Protein AF-A0AAD9LI89-F1 (afdb_monomer_lite)

Radius of gyration: 30.93 Å; chains: 1; bounding box: 67×42×91 Å

Structure (mmCIF, N/CA/C/O backbone):
data_AF-A0AAD9LI89-F1
#
_entry.id   AF-A0AAD9LI89-F1
#
loop_
_atom_site.group_PDB
_atom_site.id
_atom_site.type_symbol
_atom_site.label_atom_id
_atom_site.label_alt_id
_atom_site.label_comp_id
_atom_site.label_asym_id
_atom_site.label_entity_id
_atom_site.label_seq_id
_atom_site.pdbx_PDB_ins_code
_atom_site.Cartn_x
_atom_site.Cartn_y
_atom_site.Cartn_z
_atom_site.occupancy
_atom_site.B_iso_or_equiv
_atom_site.auth_seq_id
_atom_site.auth_comp_id
_atom_site.auth_asym_id
_atom_site.auth_atom_id
_atom_site.pdbx_PDB_model_num
ATOM 1 N N . MET A 1 1 ? -3.589 -29.706 -40.763 1.00 29.36 1 MET A N 1
ATOM 2 C CA . MET A 1 1 ? -3.328 -28.542 -39.888 1.00 29.36 1 MET A CA 1
ATOM 3 C C . MET A 1 1 ? -1.818 -28.346 -39.889 1.00 29.36 1 MET A C 1
ATOM 5 O O . MET A 1 1 ? -1.122 -29.253 -39.461 1.00 29.36 1 MET A O 1
ATOM 9 N N . LEU A 1 2 ? -1.304 -27.298 -40.539 1.00 22.66 2 LEU A N 1
ATOM 10 C CA . LEU A 1 2 ? 0.137 -27.162 -40.794 1.00 22.66 2 LEU A CA 1
ATOM 11 C C . LEU A 1 2 ? 0.849 -26.615 -39.553 1.00 22.66 2 LEU A C 1
ATOM 13 O O . LEU A 1 2 ? 0.726 -25.441 -39.213 1.00 22.66 2 LEU A O 1
ATOM 17 N N . THR A 1 3 ? 1.569 -27.502 -38.875 1.00 23.28 3 THR A N 1
ATOM 18 C CA . THR A 1 3 ? 2.473 -27.212 -37.763 1.00 23.28 3 THR A CA 1
ATOM 19 C C . THR A 1 3 ? 3.738 -26.566 -38.327 1.00 23.28 3 THR A C 1
ATOM 21 O O . THR A 1 3 ? 4.514 -27.219 -39.021 1.00 23.28 3 THR A O 1
ATOM 24 N N . TYR A 1 4 ? 3.948 -25.275 -38.074 1.00 28.34 4 TYR A N 1
ATOM 25 C CA . TYR A 1 4 ? 5.170 -24.589 -38.496 1.00 28.34 4 TYR A CA 1
ATOM 26 C C . TYR A 1 4 ? 6.284 -24.861 -37.483 1.00 28.34 4 TYR A C 1
ATOM 28 O O . TYR A 1 4 ? 6.434 -24.140 -36.501 1.00 28.34 4 TYR A O 1
ATOM 36 N N . ILE A 1 5 ? 7.056 -25.919 -37.722 1.00 28.09 5 ILE A N 1
ATOM 37 C CA . ILE A 1 5 ? 8.339 -26.149 -37.054 1.00 28.09 5 ILE A CA 1
ATOM 38 C C . ILE A 1 5 ? 9.382 -25.351 -37.839 1.00 28.09 5 ILE A C 1
ATOM 40 O O . ILE A 1 5 ? 9.681 -25.679 -38.987 1.00 28.09 5 ILE A O 1
ATOM 44 N N . ILE A 1 6 ? 9.908 -24.274 -37.255 1.00 31.39 6 ILE A N 1
ATOM 45 C CA . ILE A 1 6 ? 11.027 -23.539 -37.853 1.00 31.39 6 ILE A CA 1
ATOM 46 C C . ILE A 1 6 ? 12.322 -24.203 -37.381 1.00 31.39 6 ILE A C 1
ATOM 48 O O . ILE A 1 6 ? 12.737 -24.049 -36.234 1.00 31.39 6 ILE A O 1
ATOM 52 N N . PHE A 1 7 ? 12.948 -24.957 -38.283 1.00 27.22 7 PHE A N 1
ATOM 53 C CA . PHE A 1 7 ? 14.326 -25.419 -38.147 1.00 27.22 7 PHE A CA 1
ATOM 54 C C . PHE A 1 7 ? 15.264 -24.232 -38.407 1.00 27.22 7 PHE A C 1
ATOM 56 O O . PHE A 1 7 ? 15.390 -23.786 -39.542 1.00 27.22 7 PHE A O 1
ATOM 63 N N . ASP A 1 8 ? 15.917 -23.715 -37.365 1.00 30.66 8 ASP A N 1
ATOM 64 C CA . ASP A 1 8 ? 16.847 -22.573 -37.469 1.00 30.66 8 ASP A CA 1
ATOM 65 C C . ASP A 1 8 ? 18.300 -22.994 -37.800 1.00 30.66 8 ASP A C 1
ATOM 67 O O . ASP A 1 8 ? 19.217 -22.188 -37.700 1.00 30.66 8 ASP A O 1
ATOM 71 N N . ASN A 1 9 ? 18.513 -24.244 -38.239 1.00 29.89 9 ASN A N 1
ATOM 72 C CA . ASN A 1 9 ? 19.824 -24.777 -38.640 1.00 29.89 9 ASN A CA 1
ATOM 73 C C . ASN A 1 9 ? 19.874 -25.149 -40.133 1.00 29.89 9 ASN A C 1
ATOM 75 O O . ASN A 1 9 ? 20.263 -26.259 -40.487 1.00 29.89 9 ASN A O 1
ATOM 79 N N . LEU A 1 10 ? 19.485 -24.236 -41.023 1.00 29.05 10 LEU A N 1
ATOM 80 C CA . LEU A 1 10 ? 19.856 -24.361 -42.436 1.00 29.05 10 LEU A CA 1
ATOM 81 C C . LEU A 1 10 ? 21.155 -23.580 -42.663 1.00 29.05 10 LEU A C 1
ATOM 83 O O . LEU A 1 10 ? 21.208 -22.374 -42.419 1.00 29.05 10 LEU A O 1
ATOM 87 N N . THR A 1 11 ? 22.196 -24.309 -43.064 1.00 33.59 11 THR A N 1
ATOM 88 C CA . THR A 1 11 ? 23.542 -23.837 -43.416 1.00 33.59 11 THR A CA 1
ATOM 89 C C . THR A 1 11 ? 23.521 -22.803 -44.552 1.00 33.59 11 THR A C 1
ATOM 91 O O . THR A 1 11 ? 22.509 -22.626 -45.234 1.00 33.59 11 THR A O 1
ATOM 94 N N . ASP A 1 12 ? 24.646 -22.106 -44.748 1.00 33.12 12 ASP A N 1
ATOM 95 C CA . ASP A 1 12 ? 24.836 -20.893 -45.572 1.00 33.12 12 ASP A CA 1
ATOM 96 C C . ASP A 1 12 ? 24.457 -20.974 -47.072 1.00 33.12 12 ASP A C 1
ATOM 98 O O . ASP A 1 12 ? 24.566 -19.985 -47.796 1.00 33.12 12 ASP A O 1
ATOM 102 N N . GLU A 1 13 ? 23.941 -22.098 -47.564 1.00 33.56 13 GLU A N 1
ATOM 103 C CA . GLU A 1 13 ? 23.648 -22.328 -48.986 1.00 33.56 13 GLU A CA 1
ATOM 104 C C . GLU A 1 13 ? 22.302 -21.751 -49.479 1.00 33.56 13 GLU A C 1
ATOM 106 O O . GLU A 1 13 ? 22.025 -21.774 -50.675 1.00 33.56 13 GLU A O 1
ATOM 111 N N . PHE A 1 14 ? 21.456 -21.172 -48.613 1.00 35.53 14 PHE A N 1
ATOM 112 C CA . PHE A 1 14 ? 20.081 -20.766 -48.982 1.00 35.53 14 PHE A CA 1
ATOM 113 C C . PHE A 1 14 ? 19.716 -19.298 -48.667 1.00 35.53 14 PHE A C 1
ATOM 115 O O . PHE A 1 14 ? 18.607 -18.977 -48.227 1.00 35.53 14 PHE A O 1
ATOM 122 N N . ILE A 1 15 ? 20.629 -18.360 -48.943 1.00 40.00 15 ILE A N 1
ATOM 123 C CA . ILE A 1 15 ? 20.442 -16.908 -48.715 1.00 40.00 15 ILE A CA 1
ATOM 124 C C . ILE A 1 15 ? 19.215 -16.338 -49.463 1.00 40.00 15 ILE A C 1
ATOM 126 O O . ILE A 1 15 ? 18.487 -15.504 -48.917 1.00 40.00 15 ILE A O 1
ATOM 130 N N . SER A 1 16 ? 18.921 -16.820 -50.676 1.00 40.72 16 SER A N 1
ATOM 131 C CA . SER A 1 16 ? 17.815 -16.324 -51.518 1.00 40.72 16 SER A CA 1
ATOM 132 C C . SER A 1 16 ? 16.419 -16.649 -50.962 1.00 40.72 16 SER A C 1
ATOM 134 O O . SER A 1 16 ? 15.474 -15.878 -51.150 1.00 40.72 16 SER A O 1
ATOM 136 N N . PHE A 1 17 ? 16.277 -17.728 -50.186 1.00 39.59 17 PHE A N 1
ATOM 137 C CA . PHE A 1 17 ? 14.999 -18.117 -49.580 1.00 39.59 17 PHE A CA 1
ATOM 138 C C . PHE A 1 17 ? 14.655 -17.309 -48.318 1.00 39.59 17 PHE A C 1
ATOM 140 O O . PHE A 1 17 ? 13.473 -17.154 -47.994 1.00 39.59 17 PHE A O 1
ATOM 147 N N . ARG A 1 18 ? 15.648 -16.705 -47.647 1.00 42.50 18 ARG A N 1
ATOM 148 C CA . ARG A 1 18 ? 15.465 -15.905 -46.417 1.00 42.50 18 ARG A CA 1
ATOM 149 C C . ARG A 1 18 ? 14.619 -14.647 -46.640 1.00 42.50 18 ARG A C 1
ATOM 151 O O . ARG A 1 18 ? 13.803 -14.307 -45.785 1.00 42.50 18 ARG A O 1
ATOM 158 N N . ALA A 1 19 ? 14.780 -13.964 -47.774 1.00 44.28 19 ALA A N 1
ATOM 159 C CA . ALA A 1 19 ? 14.021 -12.749 -48.088 1.00 44.28 19 ALA A CA 1
ATOM 160 C C . ALA A 1 19 ? 12.539 -13.052 -48.378 1.00 44.28 19 ALA A C 1
ATOM 162 O O . ALA A 1 19 ? 11.652 -12.386 -47.842 1.00 44.28 19 ALA A O 1
ATOM 163 N N . SER A 1 20 ? 12.266 -14.117 -49.142 1.00 42.47 20 SER A N 1
ATOM 164 C CA . SER A 1 20 ? 10.898 -14.541 -49.475 1.00 42.47 20 SER A CA 1
ATOM 165 C C . SER A 1 20 ? 10.114 -15.034 -48.248 1.00 42.47 20 SER A C 1
ATOM 167 O O . SER A 1 20 ? 8.933 -14.725 -48.095 1.00 42.47 20 SER A O 1
ATOM 169 N N . GLN A 1 21 ? 10.785 -15.728 -47.321 1.00 44.69 21 GLN A N 1
ATOM 170 C CA . GLN A 1 21 ? 10.189 -16.203 -46.069 1.00 44.69 21 GLN A CA 1
ATOM 171 C C . GLN A 1 21 ? 10.006 -15.076 -45.044 1.00 44.69 21 GLN A C 1
ATOM 173 O O . GLN A 1 21 ? 9.005 -15.062 -44.326 1.00 44.69 21 GLN A O 1
ATOM 178 N N . ARG A 1 22 ? 10.901 -14.075 -45.003 1.00 45.94 22 ARG A N 1
ATOM 179 C CA . ARG A 1 22 ? 10.702 -12.851 -44.202 1.00 45.94 22 ARG A CA 1
ATOM 180 C C . ARG A 1 22 ? 9.478 -12.055 -44.659 1.00 45.94 22 ARG A C 1
ATOM 182 O O . ARG A 1 22 ? 8.770 -11.546 -43.799 1.00 45.94 22 ARG A O 1
ATOM 189 N N . ALA A 1 23 ? 9.201 -11.998 -45.964 1.00 47.09 23 ALA A N 1
ATOM 190 C CA . ALA A 1 23 ? 8.022 -11.318 -46.513 1.00 47.09 23 ALA A CA 1
ATOM 191 C C . ALA A 1 23 ? 6.693 -12.036 -46.197 1.00 47.09 23 ALA A C 1
ATOM 193 O O . ALA A 1 23 ? 5.646 -11.398 -46.145 1.00 47.09 23 ALA A O 1
ATOM 194 N N . ARG A 1 24 ? 6.731 -13.356 -45.967 1.00 46.84 24 ARG A N 1
ATOM 195 C CA . ARG A 1 24 ? 5.560 -14.185 -45.617 1.00 46.84 24 ARG A CA 1
ATOM 196 C C . ARG A 1 24 ? 5.378 -14.391 -44.111 1.00 46.84 24 ARG A C 1
ATOM 198 O O . ARG A 1 24 ? 4.324 -14.841 -43.672 1.00 46.84 24 ARG A O 1
ATOM 205 N N . SER A 1 25 ? 6.401 -14.077 -43.322 1.00 48.47 25 SER A N 1
ATOM 206 C CA . SER A 1 25 ? 6.371 -14.199 -41.868 1.00 48.47 25 SER A CA 1
ATOM 207 C C . SER A 1 25 ? 5.686 -12.984 -41.239 1.00 48.47 25 SER A C 1
ATOM 209 O O . SER A 1 25 ? 5.985 -11.854 -41.629 1.00 48.47 25 SER A O 1
ATOM 211 N N . PRO A 1 26 ? 4.845 -13.162 -40.205 1.00 58.50 26 PRO A N 1
ATOM 212 C CA . PRO A 1 26 ? 4.289 -12.036 -39.465 1.00 58.50 26 PRO A CA 1
ATOM 213 C C . PRO A 1 26 ? 5.400 -11.110 -38.928 1.00 58.50 26 PRO A C 1
ATOM 215 O O . PRO A 1 26 ? 6.482 -11.596 -38.555 1.00 58.50 26 PRO A O 1
ATOM 218 N N . PRO A 1 27 ? 5.159 -9.786 -38.826 1.00 62.88 27 PRO A N 1
ATOM 219 C CA . PRO A 1 27 ? 6.103 -8.842 -38.235 1.00 62.88 27 PRO A CA 1
ATOM 220 C C . PRO A 1 27 ? 6.684 -9.361 -36.912 1.00 62.88 27 PRO A C 1
ATOM 222 O O . PRO A 1 27 ? 5.969 -9.965 -36.110 1.00 62.88 27 PRO A O 1
ATOM 225 N N . ARG A 1 28 ? 7.976 -9.112 -36.644 1.00 61.19 28 ARG A N 1
ATOM 226 C CA . ARG A 1 28 ? 8.684 -9.607 -35.437 1.00 61.19 28 ARG A CA 1
ATOM 227 C C . ARG A 1 28 ? 7.905 -9.323 -34.145 1.00 61.19 28 ARG A C 1
ATOM 229 O O . ARG A 1 28 ? 7.791 -10.197 -33.295 1.00 61.19 28 ARG A O 1
ATOM 236 N N . LYS A 1 29 ? 7.269 -8.149 -34.056 1.00 57.31 29 LYS A N 1
ATOM 237 C CA . LYS A 1 29 ? 6.381 -7.745 -32.953 1.00 57.31 29 LYS A CA 1
ATOM 238 C C . LYS A 1 29 ? 5.190 -8.695 -32.744 1.00 57.31 29 LYS A C 1
ATOM 240 O O . LYS A 1 29 ? 4.842 -8.992 -31.606 1.00 57.31 29 LYS A O 1
ATOM 245 N N . GLN A 1 30 ? 4.577 -9.193 -33.820 1.00 63.97 30 GLN A N 1
ATOM 246 C CA . GLN A 1 30 ? 3.475 -10.158 -33.746 1.00 63.97 30 GLN A CA 1
ATOM 247 C C . GLN A 1 30 ? 3.967 -11.549 -33.334 1.00 63.97 30 GLN A C 1
ATOM 249 O O . GLN A 1 30 ? 3.311 -12.208 -32.531 1.00 63.97 30 GLN A O 1
ATOM 254 N N . ARG A 1 31 ? 5.147 -11.961 -33.813 1.00 62.28 31 ARG A N 1
ATOM 255 C CA . ARG A 1 31 ? 5.772 -13.237 -33.429 1.00 62.28 31 ARG A CA 1
ATOM 256 C C . ARG A 1 31 ? 6.162 -13.267 -31.951 1.00 62.28 31 ARG A C 1
ATOM 258 O O . ARG A 1 31 ? 5.814 -14.215 -31.262 1.00 62.28 31 ARG A O 1
ATOM 265 N N . ILE A 1 32 ? 6.761 -12.187 -31.442 1.00 58.81 32 ILE A N 1
ATOM 266 C CA . ILE A 1 32 ? 7.065 -12.029 -30.010 1.00 58.81 32 ILE A CA 1
ATOM 267 C C . ILE A 1 32 ? 5.775 -12.035 -29.178 1.00 58.81 32 ILE A C 1
ATOM 269 O O . ILE A 1 32 ? 5.687 -12.767 -28.197 1.00 58.81 32 ILE A O 1
ATOM 273 N N . LYS A 1 33 ? 4.740 -11.284 -29.589 1.00 62.06 33 LYS A N 1
ATOM 274 C CA . LYS A 1 33 ? 3.433 -11.278 -28.906 1.00 62.06 33 LYS A CA 1
ATOM 275 C C . LYS A 1 33 ? 2.822 -12.682 -28.823 1.00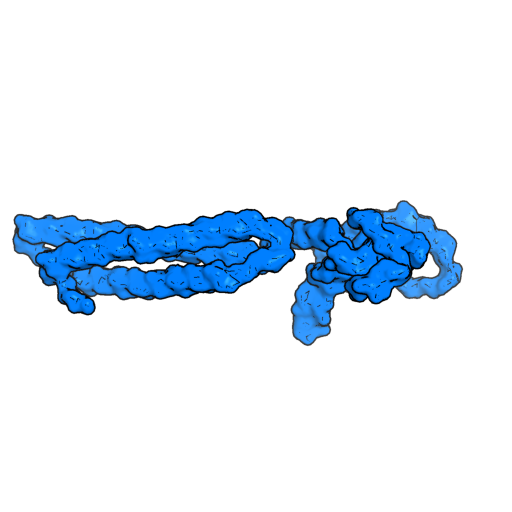 62.06 33 LYS A C 1
ATOM 277 O O . LYS A 1 33 ? 2.259 -13.040 -27.793 1.00 62.06 33 LYS A O 1
ATOM 282 N N . HIS A 1 34 ? 2.920 -13.465 -29.896 1.00 64.62 34 HIS A N 1
ATOM 283 C CA . HIS A 1 34 ? 2.409 -14.833 -29.931 1.00 64.62 34 HIS A CA 1
ATOM 284 C C . HIS A 1 34 ? 3.229 -15.781 -29.044 1.00 64.62 34 HIS A C 1
ATOM 286 O O . HIS A 1 34 ? 2.640 -16.505 -28.249 1.00 64.62 34 HIS A O 1
ATOM 292 N N . ALA A 1 35 ? 4.562 -15.720 -29.112 1.00 66.81 35 ALA A N 1
ATOM 293 C CA . ALA A 1 35 ? 5.453 -16.542 -28.291 1.00 66.81 35 ALA A CA 1
ATOM 294 C C . ALA A 1 35 ? 5.280 -16.271 -26.786 1.00 66.81 35 ALA A C 1
ATOM 296 O O . ALA A 1 35 ? 5.214 -17.212 -26.001 1.00 66.81 35 ALA A O 1
ATOM 297 N N . ILE A 1 36 ? 5.098 -15.003 -26.390 1.00 59.81 36 ILE A N 1
ATOM 298 C CA . ILE A 1 36 ? 4.765 -14.628 -25.005 1.00 59.81 36 ILE A CA 1
ATOM 299 C C . ILE A 1 36 ? 3.409 -15.219 -24.593 1.00 59.81 36 ILE A C 1
ATOM 301 O O . ILE A 1 36 ? 3.306 -15.820 -23.529 1.00 59.81 36 ILE A O 1
ATOM 305 N N . LYS A 1 37 ? 2.376 -15.104 -25.444 1.00 66.88 37 LYS A N 1
ATOM 306 C CA . LYS A 1 37 ? 1.036 -15.653 -25.157 1.00 66.88 37 LYS A CA 1
ATOM 307 C C . LYS A 1 37 ? 1.053 -17.176 -24.963 1.00 66.88 37 LYS A C 1
ATOM 309 O O . LYS A 1 37 ? 0.245 -17.690 -24.201 1.00 66.88 37 LYS A O 1
ATOM 314 N N . GLN A 1 38 ? 1.947 -17.877 -25.657 1.00 72.38 38 GLN A N 1
ATOM 315 C CA . GLN A 1 38 ? 2.088 -19.336 -25.610 1.00 72.38 38 GLN A CA 1
ATOM 316 C C . GLN A 1 38 ? 3.173 -19.822 -24.631 1.00 72.38 38 GLN A C 1
ATOM 318 O O . GLN A 1 38 ? 3.440 -21.015 -24.575 1.00 72.38 38 GLN A O 1
ATOM 323 N N . GLN A 1 39 ? 3.803 -18.921 -23.865 1.00 68.38 39 GLN A N 1
ATOM 324 C CA . GLN A 1 39 ? 4.876 -19.237 -22.907 1.00 68.38 39 GLN A CA 1
ATOM 325 C C . GLN A 1 39 ? 6.116 -19.922 -23.528 1.00 68.38 39 GLN A C 1
ATOM 327 O O . GLN A 1 39 ? 6.878 -20.604 -22.843 1.00 68.38 39 GLN A O 1
ATOM 332 N N . TYR A 1 40 ? 6.378 -19.699 -24.819 1.00 72.94 40 TYR A N 1
ATOM 333 C CA . TYR A 1 40 ? 7.557 -20.224 -25.517 1.00 72.94 40 TYR A CA 1
ATOM 334 C C . TYR A 1 40 ? 8.754 -19.276 -25.369 1.00 72.94 40 TYR A C 1
ATOM 336 O O . TYR A 1 40 ? 9.124 -18.530 -26.276 1.00 72.94 40 TYR A O 1
ATOM 344 N N . TYR A 1 41 ? 9.365 -19.281 -24.183 1.00 61.84 41 TYR A N 1
ATOM 345 C CA . TYR A 1 41 ? 10.421 -18.330 -23.816 1.00 61.84 41 TYR A CA 1
ATOM 346 C C . TYR A 1 41 ? 11.746 -18.516 -24.577 1.00 61.84 41 TYR A C 1
ATOM 348 O O . TYR A 1 41 ? 12.471 -17.539 -24.770 1.00 61.84 41 TYR A O 1
ATOM 356 N N . GLU A 1 42 ? 12.045 -19.719 -25.074 1.00 56.84 42 GLU A N 1
ATOM 357 C CA . GLU A 1 42 ? 13.203 -19.952 -25.954 1.00 56.84 42 GLU A CA 1
ATOM 358 C C . GLU A 1 42 ? 13.042 -19.274 -27.321 1.00 56.84 42 GLU A C 1
ATOM 360 O O . GLU A 1 42 ? 13.992 -18.697 -27.852 1.00 56.84 42 GLU A O 1
ATOM 365 N N . ASP A 1 43 ? 11.820 -19.227 -27.853 1.00 58.91 43 ASP A N 1
ATOM 366 C CA . ASP A 1 43 ? 11.538 -18.512 -29.099 1.00 58.91 43 ASP A CA 1
ATOM 367 C C . ASP A 1 43 ? 11.653 -17.003 -28.898 1.00 58.91 43 ASP A C 1
ATOM 369 O O . ASP A 1 43 ? 12.182 -16.299 -29.756 1.00 58.91 43 ASP A O 1
ATOM 373 N N . VAL A 1 44 ? 11.230 -16.492 -27.737 1.00 58.53 44 VAL A N 1
ATOM 374 C CA . VAL A 1 44 ? 11.459 -15.092 -27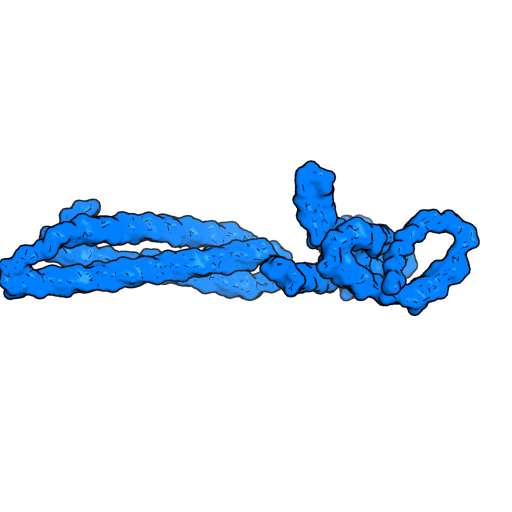.353 1.00 58.53 44 VAL A CA 1
ATOM 375 C C . VAL A 1 44 ? 12.963 -14.800 -27.266 1.00 58.53 44 VAL A C 1
ATOM 377 O O . VAL A 1 44 ? 13.414 -13.787 -27.797 1.00 58.53 44 VAL A O 1
ATOM 380 N N . ARG A 1 45 ? 13.756 -15.699 -26.668 1.00 56.50 45 ARG A N 1
ATOM 381 C CA . ARG A 1 45 ? 15.220 -15.580 -26.557 1.00 56.50 45 ARG A CA 1
ATOM 382 C C . ARG A 1 45 ? 15.894 -15.543 -27.936 1.00 56.50 45 ARG A C 1
ATOM 384 O O . ARG A 1 45 ? 16.666 -14.620 -28.207 1.00 56.50 45 ARG A O 1
ATOM 391 N N . ARG A 1 46 ? 15.546 -16.462 -28.843 1.00 61.44 46 ARG A N 1
ATOM 392 C CA . ARG A 1 46 ? 16.049 -16.488 -30.233 1.00 61.44 46 ARG A CA 1
ATOM 393 C C . ARG A 1 46 ? 15.614 -15.260 -31.027 1.00 61.44 46 ARG A C 1
ATOM 395 O O . ARG A 1 46 ? 16.426 -14.605 -31.676 1.00 61.44 46 ARG A O 1
ATOM 402 N N . LEU A 1 47 ? 14.347 -14.866 -30.908 1.00 61.47 47 LEU A N 1
ATOM 403 C CA . LEU A 1 47 ? 13.813 -13.687 -31.587 1.00 61.47 47 LEU A CA 1
ATOM 404 C C . LEU A 1 47 ? 14.401 -12.376 -31.074 1.00 61.47 47 LEU A C 1
ATOM 406 O O . LEU A 1 47 ? 14.268 -11.387 -31.786 1.00 61.47 47 LEU A O 1
ATOM 410 N N . LEU A 1 48 ? 15.025 -12.334 -29.896 1.00 56.66 48 LEU A N 1
ATOM 411 C CA . LEU A 1 48 ? 15.683 -11.155 -29.318 1.00 56.66 48 LEU A CA 1
ATOM 412 C C . LEU A 1 48 ? 17.216 -11.188 -29.436 1.00 56.66 48 LEU A C 1
ATOM 414 O O . LEU A 1 48 ? 17.882 -10.287 -28.921 1.00 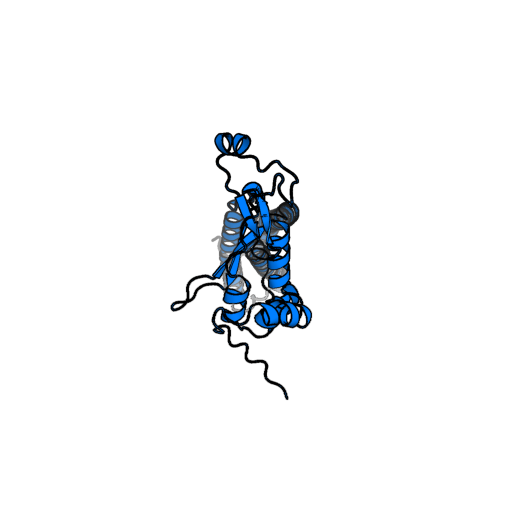56.66 48 LEU A O 1
ATOM 418 N N . THR A 1 49 ? 17.788 -12.185 -30.119 1.00 53.69 49 THR A N 1
ATOM 419 C CA . THR A 1 49 ? 19.247 -12.311 -30.246 1.00 53.69 49 THR A CA 1
ATOM 420 C C . THR A 1 49 ? 19.832 -11.138 -31.055 1.00 53.69 49 THR A C 1
ATOM 422 O O . THR A 1 49 ? 19.294 -10.763 -32.095 1.00 53.69 49 THR A O 1
ATOM 425 N N . ILE A 1 50 ? 20.880 -10.537 -30.472 1.00 54.16 50 ILE A N 1
ATOM 426 C CA . ILE A 1 50 ? 21.733 -9.392 -30.861 1.00 54.16 50 ILE A CA 1
ATOM 427 C C . ILE A 1 50 ? 21.229 -8.552 -32.049 1.00 54.16 50 ILE A C 1
ATOM 429 O O . ILE A 1 50 ? 21.437 -8.885 -33.213 1.00 54.16 50 ILE A O 1
ATOM 433 N N . ALA A 1 51 ? 20.639 -7.395 -31.736 1.00 57.00 51 ALA A N 1
ATOM 434 C CA . ALA A 1 51 ? 20.497 -6.316 -32.707 1.00 57.00 51 ALA A CA 1
ATOM 435 C C . ALA A 1 51 ? 21.884 -5.674 -32.928 1.00 57.00 51 ALA A C 1
ATOM 437 O O . ALA A 1 51 ? 22.511 -5.281 -31.938 1.00 57.00 51 ALA A O 1
ATOM 438 N N . PRO A 1 52 ? 22.397 -5.597 -34.169 1.00 61.22 52 PRO A N 1
ATOM 439 C CA . PRO A 1 52 ? 23.651 -4.908 -34.439 1.00 61.22 52 PRO A CA 1
ATOM 440 C C . PRO A 1 52 ? 23.470 -3.402 -34.234 1.00 61.22 52 PRO A C 1
ATOM 442 O O . PRO A 1 52 ? 22.422 -2.846 -34.564 1.00 61.22 52 PRO A O 1
ATOM 445 N N . VAL A 1 53 ? 24.489 -2.751 -33.676 1.00 65.94 53 VAL A N 1
ATOM 446 C CA . VAL A 1 53 ? 24.560 -1.287 -33.637 1.00 65.94 53 VAL A CA 1
ATOM 447 C C . VAL A 1 53 ? 24.799 -0.800 -35.059 1.00 65.94 53 VAL A C 1
ATOM 449 O O . VAL A 1 53 ? 25.727 -1.261 -35.715 1.00 65.94 53 VAL A O 1
ATOM 452 N N . ASP A 1 54 ? 23.964 0.119 -35.534 1.00 72.94 54 ASP A N 1
ATOM 453 C CA . ASP A 1 54 ? 24.233 0.829 -36.781 1.00 72.94 54 ASP A CA 1
ATOM 454 C C . ASP A 1 54 ? 25.386 1.819 -36.563 1.00 72.94 54 ASP A C 1
ATOM 456 O O . ASP A 1 54 ? 25.222 2.838 -35.888 1.00 72.94 54 ASP A O 1
ATOM 460 N N . GLU A 1 55 ? 26.554 1.492 -37.114 1.00 68.44 55 GLU A N 1
ATOM 461 C CA . GLU A 1 55 ? 27.779 2.294 -37.028 1.00 68.44 55 GLU A CA 1
ATOM 462 C C . GLU A 1 55 ? 27.698 3.598 -37.837 1.00 68.44 55 GLU A C 1
ATOM 464 O O . GLU A 1 55 ? 28.482 4.517 -37.602 1.00 68.44 55 GLU A O 1
ATOM 469 N N . GLN A 1 56 ? 26.739 3.711 -38.762 1.00 72.19 56 GLN A N 1
ATOM 470 C CA . GLN A 1 56 ? 26.511 4.923 -39.552 1.00 72.19 56 GLN A CA 1
ATOM 471 C C . GLN A 1 56 ? 25.592 5.924 -38.838 1.00 72.19 56 GLN A C 1
ATOM 473 O O . GLN A 1 56 ? 25.457 7.070 -39.276 1.00 72.19 56 GLN A O 1
ATOM 478 N N . ALA A 1 57 ? 24.967 5.526 -37.725 1.00 72.88 57 ALA A N 1
ATOM 479 C CA . ALA A 1 57 ? 24.054 6.379 -36.982 1.00 72.88 57 ALA A CA 1
ATOM 480 C C . ALA A 1 57 ? 24.797 7.550 -36.315 1.00 72.88 57 ALA A C 1
ATOM 482 O O . ALA A 1 57 ? 25.588 7.380 -35.387 1.00 72.88 57 ALA A O 1
ATOM 483 N N . THR A 1 58 ? 24.492 8.772 -36.751 1.00 77.88 58 THR A N 1
ATOM 484 C CA . THR A 1 58 ? 25.081 10.007 -36.202 1.00 77.88 58 THR A CA 1
ATOM 485 C C . THR A 1 58 ? 24.275 10.599 -35.046 1.00 77.88 58 THR A C 1
ATOM 487 O O . THR A 1 58 ? 24.807 11.398 -34.271 1.00 77.88 58 THR A O 1
ATOM 490 N N . THR A 1 59 ? 23.007 10.201 -34.895 1.00 83.50 59 THR A N 1
ATOM 491 C CA . THR A 1 59 ? 22.071 10.704 -33.879 1.00 83.50 59 THR A CA 1
ATOM 492 C C . THR A 1 59 ? 21.264 9.575 -33.239 1.00 83.50 59 THR A C 1
ATOM 494 O O . THR A 1 59 ? 21.000 8.538 -33.844 1.00 83.50 59 THR A O 1
ATOM 497 N N . CYS A 1 60 ? 20.895 9.758 -31.971 1.00 83.69 60 CYS A N 1
ATOM 498 C CA . CYS A 1 60 ? 20.075 8.816 -31.224 1.00 83.69 60 CYS A CA 1
ATOM 499 C C . CYS A 1 60 ? 18.667 8.800 -31.809 1.00 83.69 60 CYS A C 1
ATOM 501 O O . CYS A 1 60 ? 17.987 9.825 -31.786 1.00 83.69 60 CYS A O 1
ATOM 503 N N . ALA A 1 61 ? 18.170 7.628 -32.195 1.00 80.31 61 ALA A N 1
ATOM 504 C CA . ALA A 1 61 ? 16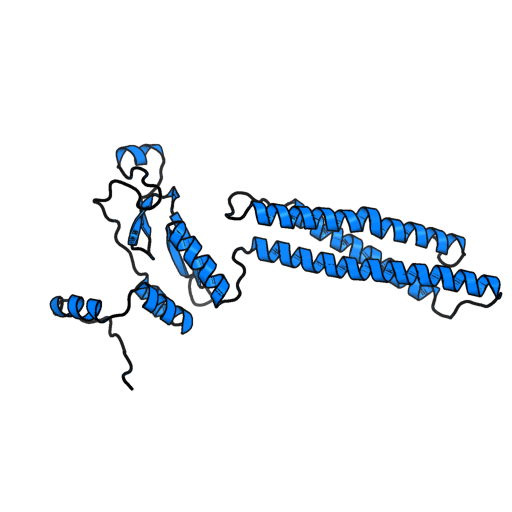.835 7.498 -32.774 1.00 80.31 61 ALA A CA 1
ATOM 505 C C . ALA A 1 61 ? 15.689 7.975 -31.857 1.00 80.31 61 ALA A C 1
ATOM 507 O O . ALA A 1 61 ? 14.575 8.185 -32.331 1.00 80.31 61 ALA A O 1
ATOM 508 N N . LYS A 1 62 ? 15.934 8.127 -30.544 1.00 84.62 62 LYS A N 1
ATOM 509 C CA . LYS A 1 62 ? 14.918 8.544 -29.560 1.00 84.62 62 LYS A CA 1
ATOM 510 C C . LYS A 1 62 ? 15.034 9.988 -29.109 1.00 84.62 62 LYS A C 1
ATOM 512 O O . LYS A 1 62 ? 14.047 10.709 -29.140 1.00 84.62 62 LYS A O 1
ATOM 517 N N . CYS A 1 63 ? 16.215 10.423 -28.681 1.00 82.62 63 CYS A N 1
ATOM 518 C CA . CYS A 1 63 ? 16.390 11.794 -28.196 1.00 82.62 63 CYS A CA 1
ATOM 519 C C . CYS A 1 63 ? 16.969 12.751 -29.241 1.00 82.62 63 CYS A C 1
ATOM 521 O O . CYS A 1 63 ? 17.158 13.919 -28.922 1.00 82.62 63 CYS A O 1
ATOM 523 N N . GLN A 1 64 ? 17.302 12.263 -30.444 1.00 85.75 64 GLN A N 1
ATOM 524 C CA . GLN A 1 64 ? 17.974 13.017 -31.513 1.00 85.75 64 GLN A CA 1
ATOM 525 C C . GLN A 1 64 ? 19.326 13.631 -31.103 1.00 85.75 64 GLN A C 1
ATOM 527 O O . GLN A 1 64 ? 19.923 14.403 -31.847 1.00 85.75 64 GLN A O 1
ATOM 532 N N . GLY A 1 65 ? 19.844 13.271 -29.923 1.00 81.06 65 GLY A N 1
ATOM 533 C CA . GLY A 1 65 ? 21.153 13.705 -29.451 1.00 81.06 65 GLY A CA 1
ATOM 534 C C . GLY A 1 65 ? 22.286 13.089 -30.280 1.00 81.06 65 GLY A C 1
ATOM 535 O O . GLY A 1 65 ? 22.118 11.990 -30.815 1.00 81.06 65 GLY A O 1
ATOM 536 N N . PRO A 1 66 ? 23.444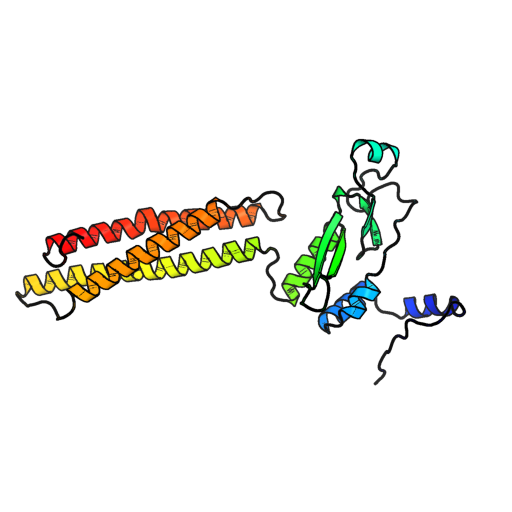 13.757 -30.380 1.00 79.56 66 PRO A N 1
ATOM 537 C CA . PRO A 1 66 ? 24.566 13.281 -31.183 1.00 79.56 66 PRO A CA 1
ATOM 538 C C . PRO A 1 66 ? 25.150 11.969 -30.635 1.00 79.56 66 PRO A C 1
ATOM 540 O O . PRO A 1 66 ? 25.298 11.800 -29.424 1.00 79.56 66 PRO A O 1
ATOM 543 N N . LEU A 1 67 ? 25.523 11.057 -31.538 1.00 73.12 67 LEU A N 1
ATOM 544 C CA . LEU A 1 67 ? 26.213 9.791 -31.249 1.00 73.12 67 LEU A CA 1
ATOM 545 C C . LEU A 1 67 ? 27.698 9.822 -31.664 1.00 73.12 67 LEU A C 1
ATOM 547 O O . LEU A 1 67 ? 28.322 8.771 -31.782 1.00 73.12 67 LEU A O 1
ATOM 551 N N . SER A 1 68 ? 28.294 10.996 -31.894 1.00 65.31 68 SER A N 1
ATOM 552 C CA . SER A 1 68 ? 29.669 11.102 -32.403 1.00 65.31 68 SER A CA 1
ATOM 553 C C . SER A 1 68 ? 30.742 10.798 -31.346 1.00 65.31 68 SER A C 1
ATOM 555 O O . SER A 1 68 ? 30.649 11.239 -30.198 1.00 65.31 68 SER A O 1
ATOM 557 N N . LEU A 1 69 ? 31.809 10.088 -31.751 1.00 57.12 69 LEU A N 1
ATOM 558 C CA . LEU A 1 69 ? 32.943 9.651 -30.908 1.00 57.12 69 LEU A CA 1
ATOM 559 C C . LEU A 1 69 ? 33.538 10.768 -30.022 1.00 57.12 69 LEU A C 1
ATOM 561 O O . LEU A 1 69 ? 33.910 10.524 -28.875 1.00 57.12 69 LEU A O 1
ATOM 565 N N . ALA A 1 70 ? 33.585 12.003 -30.535 1.00 54.22 70 ALA A N 1
ATOM 566 C CA . ALA A 1 70 ? 34.136 13.166 -29.835 1.00 54.22 70 ALA A CA 1
ATOM 567 C C . ALA A 1 70 ? 33.297 13.616 -28.622 1.00 54.22 70 ALA A C 1
ATOM 569 O O . ALA A 1 70 ? 33.836 14.194 -27.678 1.00 54.22 70 ALA A O 1
ATOM 570 N N . PHE A 1 71 ? 31.989 13.340 -28.619 1.00 51.69 71 PHE A N 1
ATOM 571 C CA . PHE A 1 71 ? 31.096 13.645 -27.498 1.00 51.69 71 PHE A CA 1
ATOM 572 C C . PHE A 1 71 ? 31.157 12.557 -26.407 1.00 51.69 71 PHE A C 1
ATOM 574 O O . PHE A 1 71 ? 31.067 12.861 -25.217 1.00 51.69 71 PHE A O 1
ATOM 58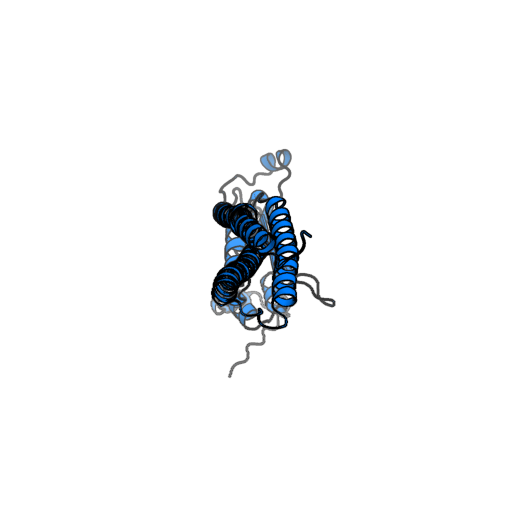1 N N . TRP A 1 72 ? 31.396 11.295 -26.788 1.00 52.22 72 TRP A N 1
ATOM 582 C CA . TRP A 1 72 ? 31.434 10.144 -25.869 1.00 52.22 72 TRP A CA 1
ATOM 583 C C . TRP A 1 72 ? 32.634 10.131 -24.919 1.00 52.22 72 TRP A C 1
ATOM 585 O O . TRP A 1 72 ? 32.467 9.787 -23.747 1.00 52.22 72 TRP A O 1
ATOM 595 N N . LEU A 1 73 ? 33.809 10.582 -25.375 1.00 49.66 73 LEU A N 1
ATOM 596 C CA . LEU A 1 73 ? 35.019 10.698 -24.543 1.00 49.66 73 LEU A CA 1
ATOM 597 C C . LEU A 1 73 ? 34.843 11.637 -23.334 1.00 49.66 73 LEU A C 1
ATOM 599 O O . LEU A 1 73 ? 35.611 11.550 -22.383 1.00 49.66 73 LEU A O 1
ATOM 603 N N . ARG A 1 74 ? 33.830 12.517 -23.343 1.00 48.91 74 ARG A N 1
ATOM 604 C CA . ARG A 1 74 ? 33.553 13.457 -22.245 1.00 48.91 74 ARG A CA 1
ATOM 605 C C . ARG A 1 74 ? 32.505 12.978 -21.236 1.00 48.91 74 ARG A C 1
ATOM 607 O O . ARG A 1 74 ? 32.451 13.546 -20.152 1.00 48.91 74 ARG A O 1
ATOM 614 N N . ILE A 1 75 ? 31.656 12.000 -21.575 1.00 46.47 75 ILE A N 1
ATOM 615 C CA . ILE A 1 75 ? 30.456 11.667 -20.768 1.00 46.47 75 ILE A CA 1
ATOM 616 C C . ILE A 1 75 ? 30.342 10.163 -20.440 1.00 46.47 75 ILE A C 1
ATOM 618 O O . ILE A 1 75 ? 29.499 9.769 -19.641 1.00 46.47 75 ILE A O 1
ATOM 622 N N . GLY A 1 76 ? 31.204 9.296 -20.985 1.00 47.47 76 GLY A N 1
ATOM 623 C CA . GLY A 1 76 ? 31.286 7.889 -20.556 1.00 47.47 76 GLY A CA 1
ATOM 624 C C . GLY A 1 76 ? 30.043 7.041 -20.856 1.00 47.47 76 GLY A C 1
ATOM 625 O O . GLY A 1 76 ? 29.872 5.961 -20.293 1.00 47.47 76 GLY A O 1
ATOM 626 N N . ALA A 1 77 ? 29.154 7.510 -21.728 1.00 54.12 77 ALA A N 1
ATOM 627 C CA . ALA A 1 77 ? 28.004 6.727 -22.145 1.00 54.12 77 ALA A CA 1
ATOM 628 C C . ALA A 1 77 ? 28.435 5.699 -23.234 1.00 54.12 77 ALA A C 1
ATOM 630 O O . ALA A 1 77 ? 29.471 5.853 -23.872 1.00 54.12 77 ALA A O 1
ATOM 631 N N . SER A 1 78 ? 27.659 4.636 -23.467 1.00 69.12 78 SER A N 1
ATOM 632 C CA . SER A 1 78 ? 27.855 3.681 -24.583 1.00 69.12 78 SER A CA 1
ATOM 633 C C . SER A 1 78 ? 26.672 3.727 -25.561 1.00 69.12 78 SER A C 1
ATOM 635 O O . SER A 1 78 ? 25.541 3.991 -25.138 1.00 69.12 78 SER A O 1
ATOM 637 N N . THR A 1 79 ? 26.899 3.503 -26.862 1.00 75.62 79 THR A N 1
ATOM 638 C CA . THR A 1 79 ? 25.823 3.228 -27.834 1.00 75.62 79 THR A CA 1
ATOM 639 C C . THR A 1 79 ? 25.284 1.818 -27.626 1.00 75.62 79 THR A C 1
ATOM 641 O O . THR A 1 79 ? 25.996 0.912 -27.192 1.00 75.62 79 THR A O 1
ATOM 644 N N . PHE A 1 80 ? 24.010 1.610 -27.940 1.00 77.00 80 PHE A N 1
ATOM 645 C CA . PHE A 1 80 ? 23.438 0.271 -27.992 1.00 77.00 80 PHE A CA 1
ATOM 646 C C . PHE A 1 80 ? 22.323 0.205 -29.034 1.00 77.00 80 PHE A C 1
ATOM 648 O O . PHE A 1 80 ? 21.675 1.211 -29.325 1.00 77.00 80 PHE A O 1
ATOM 655 N N . ALA A 1 81 ? 22.069 -0.989 -29.560 1.00 78.00 81 ALA A N 1
ATOM 656 C CA . ALA A 1 81 ? 20.909 -1.252 -30.397 1.00 78.00 81 ALA A CA 1
ATOM 657 C C . ALA A 1 81 ? 19.756 -1.764 -29.532 1.00 78.00 81 ALA A C 1
ATOM 659 O O . ALA A 1 81 ? 19.913 -2.708 -28.750 1.00 78.00 81 ALA A O 1
ATOM 660 N N . CYS A 1 82 ? 18.581 -1.151 -29.655 1.00 72.81 82 CYS A N 1
ATOM 661 C CA . CYS A 1 82 ? 17.402 -1.631 -28.950 1.00 72.81 82 CYS A CA 1
ATOM 662 C C . CYS A 1 82 ? 17.004 -3.018 -29.469 1.00 72.81 82 CYS A C 1
ATOM 664 O O . CYS A 1 82 ? 16.664 -3.171 -30.634 1.00 72.81 82 CYS A O 1
ATOM 666 N N . GLN A 1 83 ? 16.934 -4.025 -28.599 1.00 73.88 83 GLN A N 1
ATOM 667 C CA . GLN A 1 83 ? 16.610 -5.397 -29.016 1.00 73.88 83 GLN A CA 1
ATOM 668 C C . GLN A 1 83 ? 15.163 -5.580 -29.517 1.00 73.88 83 GLN A C 1
ATOM 670 O O . GLN A 1 83 ? 14.857 -6.600 -30.134 1.00 73.88 83 GLN A O 1
ATOM 675 N N . LEU A 1 84 ? 14.277 -4.601 -29.277 1.00 68.19 84 LEU A N 1
ATOM 676 C CA . LEU A 1 84 ? 12.887 -4.630 -29.734 1.00 68.19 84 LEU A CA 1
ATOM 677 C C . LEU A 1 84 ? 12.683 -3.926 -31.084 1.00 68.19 84 LEU A C 1
ATOM 679 O O . LEU A 1 84 ? 12.107 -4.526 -31.993 1.00 68.19 84 LEU A O 1
ATOM 683 N N . CYS A 1 85 ? 13.119 -2.667 -31.214 1.00 71.25 85 CYS A N 1
ATOM 684 C CA . CYS A 1 85 ? 12.937 -1.874 -32.438 1.00 71.25 85 CYS A CA 1
ATOM 685 C C . CYS A 1 85 ? 14.155 -1.858 -33.371 1.00 71.25 85 CYS A C 1
ATOM 687 O O . CYS A 1 85 ? 14.014 -1.422 -34.503 1.00 71.25 85 CYS A O 1
ATOM 689 N N . ASN A 1 86 ? 15.305 -2.380 -32.933 1.00 71.56 86 ASN A N 1
ATOM 690 C CA . ASN A 1 86 ? 16.603 -2.372 -33.622 1.00 71.56 86 ASN A CA 1
ATOM 691 C C . ASN A 1 86 ? 17.246 -0.994 -33.829 1.00 71.56 86 ASN A C 1
ATOM 693 O O . ASN A 1 86 ? 18.333 -0.928 -34.390 1.00 71.56 86 ASN A O 1
ATOM 697 N N . ASP A 1 87 ? 16.636 0.085 -33.340 1.00 78.69 87 ASP A N 1
ATOM 698 C CA . ASP A 1 87 ? 17.216 1.420 -33.470 1.00 78.69 87 ASP A CA 1
ATOM 699 C C . ASP A 1 87 ? 18.480 1.587 -32.610 1.00 78.69 87 ASP A C 1
ATOM 701 O O . ASP A 1 87 ? 18.512 1.166 -31.442 1.00 78.69 87 ASP A O 1
ATOM 705 N N . THR A 1 88 ? 19.482 2.293 -33.142 1.00 81.31 88 THR A N 1
ATOM 706 C CA . THR A 1 88 ? 20.662 2.723 -32.381 1.00 81.31 88 THR A CA 1
ATOM 707 C C . THR A 1 88 ? 20.314 3.887 -31.458 1.00 81.31 88 THR A C 1
ATOM 709 O O . THR A 1 88 ? 19.792 4.928 -31.868 1.00 81.31 88 THR A O 1
ATOM 712 N N . CYS A 1 89 ? 20.609 3.711 -30.174 1.00 81.75 89 CYS A N 1
ATOM 713 C CA . CYS A 1 89 ? 20.255 4.640 -29.112 1.00 81.75 89 CYS A CA 1
ATOM 714 C C . CYS A 1 89 ? 21.475 5.008 -28.261 1.00 81.75 89 CYS A C 1
ATOM 716 O O . CYS A 1 89 ? 22.427 4.235 -28.122 1.00 81.75 89 CYS A O 1
ATOM 718 N N . CYS A 1 90 ? 21.426 6.191 -27.643 1.00 84.12 90 CYS A N 1
ATOM 719 C CA . CYS A 1 90 ? 22.430 6.595 -26.666 1.00 84.12 90 CYS A CA 1
ATOM 720 C C . CYS A 1 90 ? 22.203 5.910 -25.310 1.00 84.12 90 CYS A C 1
ATOM 722 O O . CYS A 1 90 ? 21.068 5.578 -24.959 1.00 84.12 90 CYS A O 1
ATOM 724 N N . GLY A 1 91 ? 23.260 5.765 -24.507 1.00 77.81 91 GLY A N 1
ATOM 725 C CA . GLY A 1 91 ? 23.193 5.146 -23.178 1.00 77.81 91 GLY A CA 1
ATOM 726 C C . GLY A 1 91 ? 22.157 5.772 -22.235 1.00 77.81 91 GLY A C 1
ATOM 727 O O . GLY A 1 91 ? 21.545 5.054 -21.454 1.00 77.81 91 GLY A O 1
ATOM 728 N N . ASN A 1 92 ? 21.864 7.070 -22.365 1.00 80.31 92 ASN A N 1
ATOM 729 C CA . ASN A 1 92 ? 20.831 7.739 -21.558 1.00 80.31 92 ASN A CA 1
ATOM 730 C C . ASN A 1 92 ? 19.411 7.250 -21.882 1.00 80.31 92 ASN A C 1
ATOM 732 O O . ASN A 1 92 ? 18.525 7.278 -21.032 1.00 80.31 92 ASN A O 1
ATOM 736 N N . CYS A 1 93 ? 19.180 6.790 -23.112 1.00 79.19 93 CYS A N 1
ATOM 737 C CA . CYS A 1 93 ? 17.915 6.193 -23.524 1.00 79.19 93 CYS A CA 1
ATOM 738 C C . CYS A 1 93 ? 17.861 4.685 -23.243 1.00 79.19 93 CYS A C 1
ATOM 740 O O . CYS A 1 93 ? 16.860 4.055 -23.592 1.00 79.19 93 CYS A O 1
ATOM 742 N N . ARG A 1 94 ? 18.906 4.096 -22.647 1.00 81.44 94 ARG A N 1
ATOM 743 C CA . ARG A 1 94 ? 18.991 2.664 -22.355 1.00 81.44 94 ARG A CA 1
ATOM 744 C C . ARG A 1 94 ? 18.122 2.292 -21.163 1.00 81.44 94 ARG A C 1
ATOM 746 O O . ARG A 1 94 ? 18.223 2.878 -20.090 1.00 81.44 94 ARG A O 1
ATOM 753 N N . ARG A 1 95 ? 17.325 1.242 -21.332 1.00 76.25 95 ARG A N 1
ATOM 754 C CA . ARG A 1 95 ? 16.643 0.521 -20.258 1.00 76.25 95 ARG A CA 1
ATOM 755 C C . ARG A 1 95 ? 17.004 -0.949 -20.319 1.00 76.25 95 ARG A C 1
ATOM 757 O O . ARG A 1 95 ? 16.956 -1.561 -21.383 1.00 76.25 95 ARG A O 1
ATOM 764 N N . ASN A 1 96 ? 17.341 -1.512 -19.166 1.00 77.94 96 ASN A N 1
ATOM 765 C CA . ASN A 1 96 ? 17.427 -2.955 -19.003 1.00 77.94 96 ASN A CA 1
ATOM 766 C C . ASN A 1 96 ? 16.061 -3.425 -18.506 1.00 77.94 96 ASN A C 1
ATOM 768 O O . ASN A 1 96 ? 15.633 -3.059 -17.414 1.00 77.94 96 ASN A O 1
ATOM 772 N N . VAL A 1 97 ? 15.358 -4.181 -19.336 1.00 71.00 97 VAL A N 1
ATOM 773 C CA . VAL A 1 97 ? 14.007 -4.664 -19.069 1.00 71.00 97 VAL A CA 1
ATOM 774 C C . VAL A 1 97 ? 14.103 -6.146 -18.758 1.00 71.00 97 VAL A C 1
ATOM 776 O O . VAL A 1 97 ? 14.547 -6.942 -19.587 1.00 71.00 97 VAL A O 1
ATOM 779 N N . LEU A 1 98 ? 13.674 -6.517 -17.558 1.00 71.25 98 LEU A N 1
ATOM 780 C CA . LEU A 1 98 ? 13.453 -7.910 -17.206 1.00 71.25 98 LEU A CA 1
ATOM 781 C C . LEU A 1 98 ? 12.281 -8.435 -18.042 1.00 71.25 98 LEU A C 1
ATOM 783 O O . LEU A 1 98 ? 11.204 -7.844 -18.032 1.00 71.25 98 LEU A O 1
ATOM 787 N N . LEU A 1 99 ? 12.481 -9.524 -18.774 1.00 65.81 99 LEU A N 1
ATOM 788 C CA . LEU A 1 99 ? 11.438 -10.190 -19.556 1.00 65.81 99 LEU A CA 1
ATOM 789 C C . LEU A 1 99 ? 10.892 -11.425 -18.847 1.00 65.81 99 LEU A C 1
ATOM 791 O O . LEU A 1 99 ? 9.689 -11.653 -18.893 1.00 65.81 99 LEU A O 1
ATOM 795 N N . ALA A 1 100 ? 11.756 -12.187 -18.176 1.00 64.69 100 ALA A N 1
ATOM 796 C CA . ALA A 1 100 ? 11.357 -13.329 -17.361 1.00 64.69 100 ALA A CA 1
ATOM 797 C C . ALA A 1 100 ? 12.284 -13.473 -16.142 1.00 64.69 100 ALA A C 1
ATOM 799 O O . ALA A 1 100 ? 13.510 -13.427 -16.315 1.00 64.69 100 ALA A O 1
ATOM 800 N N . PRO A 1 101 ? 11.736 -13.630 -14.921 1.00 63.62 101 PRO A N 1
ATOM 801 C CA . PRO A 1 101 ? 12.542 -13.912 -13.740 1.00 63.62 101 PRO A CA 1
ATOM 802 C C . PRO A 1 101 ? 13.285 -15.241 -13.918 1.00 63.62 101 PRO A C 1
ATOM 804 O O . PRO A 1 101 ? 12.778 -16.170 -14.547 1.00 63.62 101 PRO A O 1
ATOM 807 N N . GLY A 1 102 ? 14.504 -15.316 -13.385 1.00 62.84 102 GLY A N 1
ATOM 808 C CA . GLY A 1 102 ? 15.230 -16.582 -13.324 1.00 62.84 102 GLY A CA 1
ATOM 809 C C . GLY A 1 102 ? 14.573 -17.542 -12.330 1.00 62.84 102 GLY A C 1
ATOM 810 O O . GLY A 1 102 ? 13.832 -17.120 -11.442 1.00 62.84 102 GLY A O 1
ATOM 811 N N . ASN A 1 103 ? 14.864 -18.829 -12.459 1.00 65.69 103 ASN A N 1
ATOM 812 C CA . ASN A 1 103 ? 14.544 -19.843 -11.456 1.00 65.69 103 ASN A CA 1
ATOM 813 C C . ASN A 1 103 ? 15.818 -20.643 -11.124 1.00 65.69 103 ASN A C 1
ATOM 815 O O . ASN A 1 103 ? 16.891 -20.345 -11.642 1.00 65.69 103 ASN A O 1
ATOM 819 N N . ASN A 1 104 ? 15.714 -21.666 -10.272 1.00 50.22 104 ASN A N 1
ATOM 820 C CA . ASN A 1 104 ? 16.876 -22.455 -9.833 1.00 50.22 104 ASN A CA 1
ATOM 821 C C . ASN A 1 104 ? 17.660 -23.116 -10.986 1.00 50.22 104 ASN A C 1
ATOM 823 O O . ASN A 1 104 ? 18.797 -23.528 -10.778 1.00 50.22 104 ASN A O 1
ATOM 827 N N . THR A 1 105 ? 17.072 -23.230 -12.181 1.00 57.38 105 THR A N 1
ATOM 828 C CA . THR A 1 105 ? 17.683 -23.874 -13.352 1.00 57.38 105 THR A CA 1
ATOM 829 C C . THR A 1 105 ? 17.963 -22.919 -14.514 1.00 57.38 105 THR A C 1
ATOM 831 O O . THR A 1 105 ? 18.813 -23.223 -15.346 1.00 57.38 105 THR A O 1
ATOM 834 N N . ASN A 1 106 ? 17.310 -21.756 -14.572 1.00 56.88 106 ASN A N 1
ATOM 835 C CA . ASN A 1 106 ? 17.404 -20.800 -15.671 1.00 56.88 106 ASN A CA 1
ATOM 836 C C . ASN A 1 106 ? 17.796 -19.410 -15.174 1.00 56.88 106 ASN A C 1
ATOM 838 O O . ASN A 1 106 ? 17.169 -18.841 -14.279 1.00 56.88 106 ASN A O 1
ATOM 842 N N . SER A 1 107 ? 18.788 -18.817 -15.835 1.00 62.91 107 SER A N 1
ATOM 843 C CA . SER A 1 107 ? 19.170 -17.429 -15.601 1.00 62.91 107 SER A CA 1
ATOM 844 C C . SER A 1 107 ? 18.054 -16.457 -15.992 1.00 62.91 107 SER A C 1
ATOM 846 O O . SER A 1 107 ? 17.266 -16.696 -16.911 1.00 62.91 107 SER A O 1
ATOM 848 N N . GLN A 1 108 ? 18.015 -15.332 -15.279 1.00 65.25 108 GLN A N 1
ATOM 849 C CA . GLN A 1 108 ? 17.115 -14.217 -15.547 1.00 65.25 108 GLN A CA 1
ATOM 850 C C . GLN A 1 108 ? 17.225 -13.752 -17.005 1.00 65.25 108 GLN A C 1
ATOM 852 O O . GLN A 1 108 ? 18.322 -13.487 -17.504 1.00 65.25 108 GLN A O 1
ATOM 857 N N . LEU A 1 109 ? 16.085 -13.597 -17.681 1.00 65.31 109 LEU A N 1
ATOM 858 C CA . LEU A 1 109 ? 16.049 -13.088 -19.047 1.00 65.31 109 LEU A CA 1
ATOM 859 C C . LEU A 1 109 ? 15.918 -11.567 -19.024 1.00 65.31 109 LEU A C 1
ATOM 861 O O . LEU A 1 109 ? 14.834 -11.031 -18.798 1.00 65.31 109 LEU A O 1
ATOM 865 N N . ASN A 1 110 ? 17.020 -10.879 -19.294 1.00 70.94 110 ASN A N 1
ATOM 866 C CA . ASN A 1 110 ? 17.056 -9.428 -19.434 1.00 70.94 110 ASN A CA 1
ATOM 867 C C . ASN A 1 110 ? 17.207 -9.031 -20.900 1.00 70.94 110 ASN A C 1
ATOM 869 O O . ASN A 1 110 ? 17.896 -9.700 -21.668 1.00 70.94 110 ASN A O 1
ATOM 873 N N . SER A 1 111 ? 16.593 -7.912 -21.271 1.00 72.06 111 SER A N 1
ATOM 874 C CA . SER A 1 111 ? 16.718 -7.322 -22.596 1.00 72.06 111 SER A CA 1
ATOM 875 C C . SER A 1 111 ? 17.084 -5.848 -22.508 1.00 72.06 111 SER A C 1
ATOM 877 O O . SER A 1 111 ? 16.611 -5.120 -21.637 1.00 72.06 111 SER A O 1
ATOM 879 N N . VAL A 1 112 ? 17.946 -5.404 -23.417 1.00 77.81 112 VAL A N 1
ATOM 880 C CA . VAL A 1 112 ? 18.358 -4.008 -23.533 1.00 77.81 112 VAL A CA 1
ATOM 881 C C . VAL A 1 112 ? 17.467 -3.315 -24.558 1.00 77.81 112 VAL A C 1
ATOM 883 O O . VAL A 1 112 ? 17.439 -3.670 -25.739 1.00 77.81 112 VAL A O 1
ATOM 886 N N . MET A 1 113 ? 16.727 -2.308 -24.110 1.00 78.00 113 MET A N 1
ATOM 887 C CA . MET A 1 113 ? 15.749 -1.592 -24.918 1.00 78.00 113 MET A CA 1
ATOM 888 C C . MET A 1 113 ? 15.924 -0.081 -24.806 1.00 78.00 113 MET A C 1
ATOM 890 O O . MET A 1 113 ? 16.502 0.424 -23.848 1.00 78.00 113 MET A O 1
ATOM 894 N N . CYS A 1 114 ? 15.418 0.657 -25.792 1.00 77.19 114 CYS A N 1
ATOM 895 C CA . CYS A 1 114 ? 15.252 2.097 -25.653 1.00 77.19 114 CYS A CA 1
ATOM 896 C C . CYS A 1 114 ? 14.100 2.416 -24.689 1.00 77.19 114 CYS A C 1
ATOM 898 O O . CYS A 1 114 ? 13.226 1.571 -24.485 1.00 77.19 114 CYS A O 1
ATOM 900 N N . LYS A 1 115 ? 14.084 3.629 -24.117 1.00 76.50 115 LYS A N 1
ATOM 901 C CA . LYS A 1 115 ? 13.077 4.075 -23.136 1.00 76.50 115 LYS A CA 1
ATOM 902 C C . LYS A 1 115 ? 11.648 3.707 -23.554 1.00 76.50 115 LYS A C 1
ATOM 904 O O . LYS A 1 115 ? 10.983 2.968 -22.842 1.00 76.50 115 LYS A O 1
ATOM 909 N N . GLU A 1 116 ? 11.233 4.121 -24.748 1.00 73.62 116 GLU A N 1
ATOM 910 C CA . GLU A 1 116 ? 9.885 3.860 -25.273 1.00 73.62 116 GLU A CA 1
ATOM 911 C C . GLU A 1 116 ? 9.559 2.365 -25.406 1.00 73.62 116 GLU A C 1
ATOM 913 O O . GLU A 1 116 ? 8.455 1.932 -25.080 1.00 73.62 116 GLU A O 1
ATOM 918 N N . CYS A 1 117 ? 10.516 1.562 -25.885 1.00 64.62 117 CYS A N 1
ATOM 919 C CA . CYS A 1 117 ? 10.330 0.119 -26.030 1.00 64.62 117 CYS A CA 1
ATOM 920 C C . CYS A 1 117 ? 10.267 -0.582 -24.673 1.00 64.62 117 CYS A C 1
ATOM 922 O O . CYS A 1 117 ? 9.454 -1.488 -24.502 1.00 64.62 117 CYS A O 1
ATOM 924 N N . GLY A 1 118 ? 11.080 -0.144 -23.710 1.00 68.88 118 GLY A N 1
ATOM 925 C CA . GLY A 1 118 ? 11.005 -0.628 -22.338 1.00 68.88 118 GLY A CA 1
ATOM 926 C C . GLY A 1 118 ? 9.652 -0.318 -21.708 1.00 68.88 118 GLY A C 1
ATOM 927 O O . GLY A 1 118 ? 9.003 -1.222 -21.195 1.00 68.88 118 GLY A O 1
ATOM 928 N N . ASP A 1 119 ? 9.170 0.916 -21.850 1.00 65.62 119 ASP A N 1
ATOM 929 C CA . ASP A 1 119 ? 7.868 1.342 -21.322 1.00 65.62 119 ASP A CA 1
ATOM 930 C C . ASP A 1 119 ? 6.715 0.563 -21.956 1.00 65.62 119 ASP A C 1
ATOM 932 O O . ASP A 1 119 ? 5.778 0.147 -21.272 1.00 65.62 119 ASP A O 1
ATOM 936 N N . TYR A 1 120 ? 6.792 0.335 -23.268 1.00 64.12 120 TYR A N 1
ATOM 937 C CA . TYR A 1 120 ? 5.830 -0.483 -23.993 1.00 64.12 120 TYR A CA 1
ATOM 938 C C . TYR A 1 120 ? 5.788 -1.918 -23.459 1.00 64.12 120 TYR A C 1
ATOM 940 O O . TYR A 1 120 ? 4.701 -2.447 -23.227 1.00 64.12 120 TYR A O 1
ATOM 948 N N . VAL A 1 121 ? 6.946 -2.546 -23.245 1.00 60.19 121 VAL A N 1
ATOM 949 C CA . VAL A 1 121 ? 7.024 -3.929 -22.756 1.00 60.19 121 VAL A CA 1
ATOM 950 C C . VAL A 1 121 ? 6.570 -4.036 -21.305 1.00 60.19 121 VAL A C 1
ATOM 952 O O . VAL A 1 121 ? 5.807 -4.946 -20.998 1.00 60.19 121 VAL A O 1
ATOM 955 N N . THR A 1 122 ? 6.945 -3.098 -20.435 1.00 65.44 122 THR A N 1
ATOM 956 C CA . THR A 1 122 ? 6.474 -3.067 -19.041 1.00 65.44 122 THR A CA 1
ATOM 957 C C . THR A 1 122 ? 4.952 -2.933 -18.972 1.00 65.44 122 THR A C 1
ATOM 959 O O . THR A 1 122 ? 4.303 -3.711 -18.277 1.00 65.44 122 THR A O 1
ATOM 962 N N . LYS A 1 123 ? 4.355 -2.029 -19.763 1.00 58.34 123 LYS A N 1
ATOM 963 C CA . LYS A 1 123 ? 2.890 -1.907 -19.869 1.00 58.34 123 LYS A CA 1
ATOM 964 C C . LYS A 1 123 ? 2.246 -3.172 -20.433 1.00 58.34 123 LYS A C 1
ATOM 966 O O . LYS A 1 123 ? 1.204 -3.612 -19.959 1.00 58.34 123 LYS A O 1
ATOM 971 N N . LEU A 1 124 ? 2.845 -3.774 -21.458 1.00 55.84 124 LEU A N 1
ATOM 972 C CA . LEU A 1 124 ? 2.315 -4.996 -22.058 1.00 55.84 124 LEU A CA 1
ATOM 973 C C . LEU A 1 124 ? 2.332 -6.159 -21.058 1.00 55.84 124 LEU A C 1
ATOM 975 O O . LEU A 1 124 ? 1.352 -6.895 -20.978 1.00 55.84 124 LEU A O 1
ATOM 979 N N . ARG A 1 125 ? 3.406 -6.295 -20.273 1.00 59.25 125 ARG A N 1
ATOM 980 C CA . ARG A 1 125 ? 3.488 -7.265 -19.178 1.00 59.25 125 ARG A CA 1
ATOM 981 C C . ARG A 1 125 ? 2.402 -7.017 -18.140 1.00 59.25 125 ARG A C 1
ATOM 983 O O . ARG A 1 125 ? 1.713 -7.967 -17.791 1.00 59.25 125 ARG A O 1
ATOM 990 N N . SER A 1 126 ? 2.166 -5.761 -17.754 1.00 58.09 126 SER A N 1
ATOM 991 C CA . SER A 1 126 ? 1.106 -5.456 -16.790 1.00 58.09 126 SER A CA 1
ATOM 992 C C . SER A 1 126 ? -0.298 -5.804 -17.274 1.00 58.09 126 SER A C 1
ATOM 994 O O . SER A 1 126 ? -1.132 -6.204 -16.477 1.00 58.09 126 SER A O 1
ATOM 996 N N . TYR A 1 127 ? -0.557 -5.702 -18.581 1.00 52.69 127 TYR A N 1
ATOM 997 C CA . TYR A 1 127 ? -1.848 -6.090 -19.159 1.00 52.69 127 TYR A CA 1
ATOM 998 C C . TYR A 1 127 ? -2.020 -7.599 -19.354 1.00 52.69 127 TYR A C 1
ATOM 1000 O O . TYR A 1 127 ? -3.148 -8.075 -19.389 1.00 52.69 127 TYR A O 1
ATOM 1008 N N . ILE A 1 128 ? -0.933 -8.337 -19.592 1.00 54.28 128 ILE A N 1
ATOM 1009 C CA . ILE A 1 128 ? -0.997 -9.771 -19.922 1.00 54.28 128 ILE A CA 1
ATOM 1010 C C . ILE A 1 128 ? -0.884 -10.641 -18.671 1.00 54.28 128 ILE A C 1
ATOM 1012 O O . ILE A 1 128 ? -1.471 -11.717 -18.631 1.00 54.28 128 ILE A O 1
ATOM 1016 N N . LEU A 1 129 ? -0.100 -10.202 -17.688 1.00 58.00 129 LEU A N 1
ATOM 1017 C CA . LEU A 1 129 ? 0.254 -10.988 -16.506 1.00 58.00 129 LEU A CA 1
ATOM 1018 C C . LEU A 1 129 ? -0.432 -10.481 -15.229 1.00 58.00 129 LEU A C 1
ATOM 1020 O O . LEU A 1 129 ? -0.114 -10.975 -14.155 1.00 58.00 129 LEU A O 1
ATOM 1024 N N . ASP A 1 130 ? -1.308 -9.472 -15.334 1.00 56.69 130 ASP A N 1
ATOM 1025 C CA . ASP A 1 130 ? -1.879 -8.730 -14.196 1.00 56.69 130 ASP A CA 1
ATOM 1026 C C . ASP A 1 130 ? -0.809 -8.231 -13.194 1.00 56.69 130 ASP A C 1
ATOM 1028 O O . ASP A 1 130 ? -1.070 -7.995 -12.014 1.00 56.69 130 ASP A O 1
ATOM 1032 N N . GLU A 1 131 ? 0.427 -8.050 -13.671 1.00 55.59 131 GLU A N 1
ATOM 1033 C CA . GLU A 1 131 ? 1.553 -7.568 -12.876 1.00 55.59 131 GLU A CA 1
ATOM 1034 C C . GLU A 1 131 ? 1.520 -6.031 -12.812 1.00 55.59 131 GLU A C 1
ATOM 1036 O O . GLU A 1 131 ? 1.613 -5.371 -13.843 1.00 55.59 131 GLU A O 1
ATOM 1041 N N . PRO A 1 132 ? 1.427 -5.389 -11.642 1.00 52.00 132 PRO A N 1
ATOM 1042 C CA . PRO A 1 132 ? 1.511 -3.932 -11.559 1.00 52.00 132 PRO A CA 1
ATOM 1043 C C . PRO A 1 132 ? 2.845 -3.390 -12.127 1.00 52.00 132 PRO A C 1
ATOM 1045 O O . PRO A 1 132 ? 3.899 -3.997 -11.934 1.00 52.00 132 PRO A O 1
ATOM 1048 N N . PRO A 1 133 ? 2.828 -2.224 -12.805 1.00 53.56 133 PRO A N 1
ATOM 1049 C CA . PRO A 1 133 ? 3.957 -1.723 -13.597 1.00 53.56 133 PRO A CA 1
ATOM 1050 C C . PRO A 1 133 ? 5.202 -1.316 -12.784 1.00 53.56 133 PRO A C 1
ATOM 1052 O O . PRO A 1 133 ? 6.267 -1.156 -13.379 1.00 53.56 133 PRO A O 1
ATOM 1055 N N . SER A 1 134 ? 5.112 -1.175 -11.452 1.00 66.50 134 SER A N 1
ATOM 1056 C CA . SER A 1 134 ? 6.283 -1.090 -10.566 1.00 66.50 134 SER A CA 1
ATOM 1057 C C . SER A 1 134 ? 6.037 -1.823 -9.244 1.00 66.50 134 SER A C 1
ATOM 1059 O O . SER A 1 134 ? 4.938 -1.772 -8.688 1.00 66.50 134 SER A O 1
ATOM 1061 N N . SER A 1 135 ? 7.067 -2.492 -8.715 1.00 67.75 135 SER A N 1
ATOM 1062 C CA . SER A 1 135 ? 7.033 -3.132 -7.388 1.00 67.75 135 SER A CA 1
ATOM 1063 C C . SER A 1 135 ? 6.687 -2.135 -6.276 1.00 67.75 135 SER A C 1
ATOM 1065 O O . SER A 1 135 ? 6.033 -2.495 -5.298 1.00 67.75 135 SER A O 1
ATOM 1067 N N . LEU A 1 136 ? 7.062 -0.866 -6.461 1.00 69.44 136 LEU A N 1
ATOM 1068 C CA . LEU A 1 136 ? 6.705 0.244 -5.586 1.00 69.44 136 LEU A CA 1
ATOM 1069 C C . LEU A 1 136 ? 5.199 0.536 -5.596 1.00 69.44 136 LEU A C 1
ATOM 1071 O O . LEU A 1 136 ? 4.611 0.744 -4.536 1.00 69.44 136 LEU A O 1
ATOM 1075 N N . PHE A 1 137 ? 4.554 0.531 -6.764 1.00 71.44 137 PHE A N 1
ATOM 1076 C CA . PHE A 1 137 ? 3.105 0.703 -6.844 1.00 71.44 137 PHE A CA 1
ATOM 1077 C C . PHE A 1 137 ? 2.374 -0.425 -6.107 1.00 71.44 137 PHE A C 1
ATOM 1079 O O . PHE A 1 137 ? 1.455 -0.150 -5.335 1.00 71.44 137 PHE A O 1
ATOM 1086 N N . THR A 1 138 ? 2.814 -1.678 -6.265 1.00 72.25 138 THR A N 1
ATOM 1087 C CA . THR A 1 138 ? 2.278 -2.837 -5.525 1.00 72.25 138 THR A CA 1
ATOM 1088 C C . THR A 1 138 ? 2.432 -2.670 -4.026 1.00 72.25 138 THR A C 1
ATOM 1090 O O . THR A 1 138 ? 1.494 -2.904 -3.272 1.00 72.25 138 THR A O 1
ATOM 1093 N N . HIS A 1 139 ? 3.619 -2.251 -3.592 1.00 77.44 139 HIS A N 1
ATOM 1094 C CA . HIS A 1 139 ? 3.909 -2.058 -2.184 1.00 77.44 139 HIS A CA 1
ATOM 1095 C C . HIS A 1 139 ? 3.029 -0.949 -1.590 1.00 77.44 139 HIS A C 1
ATOM 1097 O O . HIS A 1 139 ? 2.344 -1.175 -0.597 1.00 77.44 139 HIS A O 1
ATOM 1103 N N . LEU A 1 140 ? 2.948 0.218 -2.239 1.00 79.25 140 LEU A N 1
ATOM 1104 C CA . LEU A 1 140 ? 2.120 1.330 -1.767 1.00 79.25 140 LEU A CA 1
ATOM 1105 C C . LEU A 1 140 ? 0.625 0.996 -1.769 1.00 79.25 140 LEU A C 1
ATOM 1107 O O . LEU A 1 140 ? -0.069 1.349 -0.820 1.00 79.25 140 LEU A O 1
ATOM 1111 N N . THR A 1 141 ? 0.119 0.319 -2.801 1.00 78.38 141 THR A N 1
ATOM 1112 C CA . THR A 1 141 ? -1.296 -0.094 -2.865 1.00 78.38 141 THR A CA 1
ATOM 1113 C C . THR A 1 141 ? -1.622 -1.197 -1.860 1.00 78.38 141 THR A C 1
ATOM 1115 O O . THR A 1 141 ? -2.675 -1.142 -1.225 1.00 78.38 141 THR A O 1
ATOM 1118 N N . GLY A 1 142 ? -0.707 -2.145 -1.641 1.00 79.69 142 GLY A N 1
ATOM 1119 C CA . GLY A 1 142 ? -0.803 -3.149 -0.583 1.00 79.69 142 GLY A CA 1
ATOM 1120 C C . GLY A 1 142 ? -0.867 -2.510 0.803 1.00 79.69 142 GLY A C 1
ATOM 1121 O O . GLY A 1 142 ? -1.802 -2.776 1.558 1.00 79.69 142 GLY A O 1
ATOM 1122 N N . SER A 1 143 ? 0.052 -1.591 1.102 1.00 85.25 143 SER A N 1
ATOM 1123 C CA . SER A 1 143 ? 0.058 -0.819 2.351 1.00 85.25 143 SER A CA 1
ATOM 1124 C C . SER A 1 143 ? -1.197 0.047 2.503 1.00 85.25 143 SER A C 1
ATOM 1126 O O . SER A 1 143 ? -1.724 0.190 3.605 1.00 85.25 143 SER A O 1
ATOM 1128 N N . PHE A 1 144 ? -1.728 0.588 1.403 1.00 84.75 144 PHE A N 1
ATOM 1129 C CA . PHE A 1 144 ? -2.984 1.338 1.408 1.00 84.75 144 PHE A CA 1
ATOM 1130 C C . PHE A 1 144 ? -4.174 0.462 1.796 1.00 84.75 144 PHE A C 1
ATOM 1132 O O . PHE A 1 144 ? -4.965 0.852 2.655 1.00 84.75 144 PHE A O 1
ATOM 1139 N N . LYS A 1 145 ? -4.277 -0.736 1.213 1.00 85.94 145 LYS A N 1
ATOM 1140 C CA . LYS A 1 145 ? -5.310 -1.712 1.566 1.00 85.94 145 LYS A CA 1
ATOM 1141 C C . LYS A 1 145 ? -5.209 -2.117 3.038 1.00 85.94 145 LYS A C 1
ATOM 1143 O O . LYS A 1 145 ? -6.197 -2.021 3.753 1.00 85.94 145 LYS A O 1
ATOM 1148 N N . GLN A 1 146 ? -4.010 -2.460 3.509 1.00 89.44 146 GLN A N 1
ATOM 1149 C CA . GLN A 1 146 ? -3.789 -2.833 4.909 1.00 89.44 146 GLN A CA 1
ATOM 1150 C C . GLN A 1 146 ? -4.193 -1.720 5.885 1.00 89.44 146 GLN A C 1
ATOM 1152 O O . GLN A 1 146 ? -4.828 -1.990 6.898 1.00 89.44 146 GLN A O 1
ATOM 1157 N N . ILE A 1 147 ? -3.868 -0.457 5.585 1.00 89.94 147 ILE A N 1
ATOM 1158 C CA . ILE A 1 147 ? -4.273 0.677 6.426 1.00 89.94 147 ILE A CA 1
ATOM 1159 C C . ILE A 1 147 ? -5.790 0.891 6.414 1.00 89.94 147 ILE A C 1
ATOM 1161 O O . ILE A 1 147 ? -6.344 1.276 7.443 1.00 89.94 147 ILE A O 1
ATOM 1165 N N . LEU A 1 148 ? -6.470 0.658 5.289 1.00 88.75 148 LEU A N 1
ATOM 1166 C CA . LEU A 1 148 ? -7.931 0.725 5.236 1.00 88.75 148 LEU A CA 1
ATOM 1167 C C . LEU A 1 148 ? -8.583 -0.365 6.087 1.00 88.75 148 LEU A C 1
ATOM 1169 O O . LEU A 1 148 ? -9.502 -0.049 6.838 1.00 88.75 148 LEU A O 1
ATOM 1173 N N . ASP A 1 149 ? -8.088 -1.598 6.009 1.00 88.81 149 ASP A N 1
ATOM 1174 C CA . ASP A 1 149 ? -8.592 -2.714 6.815 1.00 88.81 149 ASP A CA 1
ATOM 1175 C C . ASP A 1 149 ? -8.390 -2.409 8.314 1.00 88.81 149 ASP A C 1
ATOM 1177 O O . ASP A 1 149 ? -9.342 -2.411 9.094 1.00 88.81 149 ASP A O 1
ATOM 1181 N N . LEU A 1 150 ? -7.186 -1.964 8.699 1.00 90.31 150 LEU A N 1
ATOM 1182 C CA . LEU A 1 150 ? -6.891 -1.526 10.070 1.00 90.31 150 LEU A CA 1
ATOM 1183 C C . LEU A 1 150 ? -7.767 -0.345 10.513 1.00 90.31 150 LEU A C 1
ATOM 1185 O O . LEU A 1 150 ? -8.170 -0.271 11.671 1.00 90.31 150 LEU A O 1
ATOM 1189 N N . TYR A 1 151 ? -8.072 0.601 9.622 1.00 90.31 151 TYR A N 1
ATOM 1190 C CA . TYR A 1 151 ? -8.972 1.707 9.943 1.00 90.31 151 TYR A CA 1
ATOM 1191 C C . TYR A 1 151 ? -10.392 1.221 10.234 1.00 90.31 151 TYR A C 1
ATOM 1193 O O . TYR A 1 151 ? -11.007 1.699 11.190 1.00 90.31 151 TYR A O 1
ATOM 1201 N N . GLN A 1 152 ? -10.910 0.300 9.420 1.00 91.12 152 GLN A N 1
ATOM 1202 C CA . GLN A 1 152 ? -12.234 -0.281 9.622 1.00 91.12 152 GLN A CA 1
ATOM 1203 C C . GLN A 1 152 ? -12.310 -0.987 10.974 1.00 91.12 152 GLN A C 1
ATOM 1205 O O . GLN A 1 152 ? -13.251 -0.730 11.725 1.00 91.12 152 GLN A O 1
ATOM 1210 N N . ASP A 1 153 ? -11.286 -1.764 11.326 1.00 89.50 153 ASP A N 1
ATOM 1211 C CA . ASP A 1 153 ? -11.219 -2.464 12.607 1.00 89.50 153 ASP A CA 1
ATOM 1212 C C . ASP A 1 153 ? -11.162 -1.492 13.793 1.00 89.50 153 ASP A C 1
ATOM 1214 O O . ASP A 1 153 ? -11.994 -1.570 14.700 1.00 89.50 153 ASP A O 1
ATOM 1218 N N . VAL A 1 154 ? -10.254 -0.507 13.767 1.00 90.44 154 VAL A N 1
ATOM 1219 C CA . VAL A 1 154 ? -10.152 0.519 14.823 1.00 90.44 154 VAL A CA 1
ATOM 1220 C C . VAL A 1 154 ? -11.479 1.271 14.978 1.00 90.44 154 VAL A C 1
ATOM 1222 O O . VAL A 1 154 ? -11.914 1.568 16.093 1.00 90.44 154 VAL A O 1
ATOM 1225 N N . ASN A 1 155 ? -12.146 1.590 13.867 1.00 90.56 155 ASN A N 1
ATOM 1226 C CA . ASN A 1 155 ? -13.427 2.287 13.891 1.00 90.56 155 ASN A CA 1
ATOM 1227 C C . ASN A 1 155 ? -14.566 1.394 14.414 1.00 90.56 155 ASN A C 1
ATOM 1229 O O . ASN A 1 155 ? -15.435 1.876 15.140 1.00 90.56 155 ASN A O 1
ATOM 1233 N N . ALA A 1 156 ? -14.555 0.097 14.104 1.00 91.06 156 ALA A N 1
ATOM 1234 C CA . ALA A 1 156 ? -15.494 -0.863 14.671 1.00 91.06 156 ALA A CA 1
ATOM 1235 C C . ALA A 1 156 ? -15.318 -0.973 16.193 1.00 91.06 156 ALA A C 1
ATOM 1237 O O . ALA A 1 156 ? -16.308 -0.915 16.924 1.00 91.06 156 ALA A O 1
ATOM 1238 N N . VAL A 1 157 ? -14.074 -1.032 16.683 1.00 91.06 157 VAL A N 1
ATOM 1239 C CA . VAL A 1 157 ? -13.784 -1.015 18.125 1.00 91.06 157 VAL A CA 1
ATOM 1240 C C . VAL A 1 157 ? -14.295 0.271 18.775 1.00 91.06 157 VAL A C 1
ATOM 1242 O O . VAL A 1 157 ? -14.958 0.211 19.810 1.00 91.06 157 VAL A O 1
ATOM 1245 N N . LEU A 1 158 ? -14.057 1.432 18.156 1.00 91.38 158 LEU A N 1
ATOM 1246 C CA . LEU A 1 158 ? -14.570 2.715 18.645 1.00 91.38 158 LEU A CA 1
ATOM 1247 C C . LEU A 1 158 ? -16.094 2.675 18.846 1.00 91.38 158 LEU A C 1
ATOM 1249 O O . LEU A 1 158 ? -16.586 3.066 19.905 1.00 91.38 158 LEU A O 1
ATOM 1253 N N . LEU A 1 159 ? -16.839 2.178 17.854 1.00 92.19 159 LEU A N 1
ATOM 1254 C CA . LEU A 1 159 ? -18.298 2.058 17.925 1.00 92.19 159 LEU A CA 1
ATOM 1255 C C . LEU A 1 159 ? -18.747 1.061 19.001 1.00 92.19 159 LEU A C 1
ATOM 1257 O O . LEU A 1 159 ? -19.694 1.343 19.737 1.00 92.19 159 LEU A O 1
ATOM 1261 N N . GLN A 1 160 ? -18.059 -0.075 19.137 1.00 93.19 160 GLN A N 1
ATOM 1262 C CA . GLN A 1 160 ? -18.353 -1.056 20.184 1.00 93.19 160 GLN A CA 1
ATOM 1263 C C . GLN A 1 160 ? -18.143 -0.464 21.581 1.00 93.19 160 GLN A C 1
ATOM 1265 O O . GLN A 1 160 ? -19.014 -0.596 22.439 1.00 93.19 160 GLN A O 1
ATOM 1270 N N . LEU A 1 161 ? -17.045 0.262 21.805 1.00 90.88 161 LEU A N 1
ATOM 1271 C CA . LEU A 1 161 ? -16.773 0.928 23.081 1.00 90.88 161 LEU A CA 1
ATOM 1272 C C . LEU A 1 161 ? -17.804 2.023 23.395 1.00 90.88 161 LEU A C 1
ATOM 1274 O O . LEU A 1 161 ? -18.238 2.141 24.539 1.00 90.88 161 LEU A O 1
ATOM 1278 N N . GLN A 1 162 ? -18.268 2.780 22.395 1.00 92.06 162 GLN A N 1
ATOM 1279 C CA . GLN A 1 162 ? -19.397 3.706 22.571 1.00 92.06 162 GLN A CA 1
ATOM 1280 C C . GLN A 1 162 ? -20.691 2.975 22.952 1.00 92.06 162 GLN A C 1
ATOM 1282 O O . GLN A 1 162 ? -21.456 3.466 23.784 1.00 92.06 162 GLN A O 1
ATOM 1287 N N . GLY A 1 163 ? -20.934 1.801 22.364 1.00 91.94 163 GLY A N 1
ATOM 1288 C CA . GLY A 1 163 ? -22.027 0.910 22.746 1.00 91.94 163 GLY A CA 1
ATOM 1289 C C . GLY A 1 163 ? -21.928 0.487 24.210 1.00 91.94 163 GLY A C 1
ATOM 1290 O O . GLY A 1 163 ? -22.908 0.605 24.943 1.00 91.94 163 GLY A O 1
ATOM 1291 N N . TYR A 1 164 ? -20.733 0.101 24.665 1.00 90.56 164 TYR A N 1
ATOM 1292 C CA . TYR A 1 164 ? -20.492 -0.227 26.068 1.00 90.56 164 TYR A CA 1
ATOM 1293 C C . TYR A 1 164 ? -20.744 0.958 26.998 1.00 90.56 164 TYR A C 1
ATOM 1295 O O . TYR A 1 164 ? -21.419 0.779 28.005 1.00 90.56 164 TYR A O 1
ATOM 1303 N N . VAL A 1 165 ? -20.315 2.179 26.655 1.00 89.44 165 VAL A N 1
ATOM 1304 C CA . VAL A 1 165 ? -20.642 3.375 27.460 1.00 89.44 165 VAL A CA 1
ATOM 1305 C C . VAL A 1 165 ? -22.156 3.529 27.641 1.00 89.44 165 VAL A C 1
ATOM 1307 O O . VAL A 1 165 ? -22.620 3.768 28.756 1.00 89.44 165 VAL A O 1
ATOM 1310 N N . LYS A 1 166 ? -22.938 3.352 26.568 1.00 90.75 166 LYS A N 1
ATOM 1311 C CA . LYS A 1 166 ? -24.406 3.435 26.625 1.00 90.75 166 LYS A CA 1
ATOM 1312 C C . LYS A 1 166 ? -25.011 2.322 27.474 1.00 90.75 166 LYS A C 1
ATOM 1314 O O . LYS A 1 166 ? -25.825 2.617 28.343 1.00 90.75 166 LYS A O 1
ATOM 1319 N N . LEU A 1 167 ? -24.588 1.076 27.255 1.00 89.31 167 LEU A N 1
ATOM 1320 C CA . LEU A 1 167 ? -25.030 -0.079 28.042 1.00 89.31 167 LEU A CA 1
ATOM 1321 C C . LEU A 1 167 ? -24.805 0.172 29.537 1.00 89.31 167 LEU A C 1
ATOM 1323 O O . LEU A 1 167 ? -25.700 -0.026 30.350 1.00 89.31 167 LEU A O 1
ATOM 1327 N N . CYS A 1 168 ? -23.639 0.702 29.889 1.00 84.94 168 CYS A N 1
ATOM 1328 C CA . CYS A 1 168 ? -23.287 0.984 31.275 1.00 84.94 168 CYS A CA 1
ATOM 1329 C C . CYS A 1 168 ? -24.123 2.108 31.879 1.00 84.94 168 CYS A C 1
ATOM 1331 O O . CYS A 1 168 ? -24.527 2.017 33.036 1.00 84.94 168 CYS A O 1
ATOM 1333 N N . SER A 1 169 ? -24.428 3.146 31.100 1.00 86.81 169 SER A N 1
ATOM 1334 C CA . SER A 1 169 ? -25.356 4.190 31.534 1.00 86.81 169 SER A CA 1
ATOM 1335 C C . SER A 1 169 ? -26.744 3.625 31.838 1.00 86.81 169 SER A C 1
ATOM 1337 O O . SER A 1 169 ? -27.337 4.019 32.837 1.00 86.81 169 SER A O 1
ATOM 1339 N N . ILE A 1 170 ? -27.250 2.710 31.006 1.00 89.38 170 ILE A N 1
ATOM 1340 C CA . ILE A 1 170 ? -28.573 2.090 31.179 1.00 89.38 170 ILE A CA 1
ATOM 1341 C C . ILE A 1 170 ? -28.593 1.212 32.431 1.00 89.38 170 ILE A C 1
ATOM 1343 O O . ILE A 1 170 ? -29.418 1.431 33.310 1.00 89.38 170 ILE A O 1
ATOM 1347 N N . HIS A 1 171 ? -27.650 0.277 32.566 1.00 87.56 171 HIS A N 1
ATOM 1348 C CA . HIS A 1 171 ? -27.593 -0.613 33.731 1.00 87.56 171 HIS A CA 1
ATOM 1349 C C . HIS A 1 171 ? -27.431 0.159 35.046 1.00 87.56 171 HIS A C 1
ATOM 1351 O O . HIS A 1 171 ? -28.059 -0.180 36.042 1.00 87.56 171 HIS A O 1
ATOM 1357 N N . ARG A 1 172 ? -26.665 1.258 35.044 1.00 85.50 172 ARG A N 1
ATOM 1358 C CA . ARG A 1 172 ? -26.548 2.137 36.214 1.00 85.50 172 ARG A CA 1
ATOM 1359 C C . ARG A 1 172 ? -27.854 2.858 36.553 1.00 85.50 172 ARG A C 1
ATOM 1361 O O . ARG A 1 172 ? -28.124 3.059 37.729 1.00 85.50 172 ARG A O 1
ATOM 1368 N N . GLN A 1 173 ? -28.635 3.269 35.553 1.00 89.38 173 GLN A N 1
ATOM 1369 C CA . GLN A 1 173 ? -29.953 3.881 35.762 1.00 89.38 173 GLN A CA 1
ATOM 1370 C C . GLN A 1 173 ? -30.987 2.877 36.281 1.00 89.38 173 GLN A C 1
ATOM 1372 O O . GLN A 1 173 ? -31.869 3.264 37.037 1.00 89.38 173 GLN A O 1
ATOM 1377 N N . LEU A 1 174 ? -30.874 1.613 35.869 1.00 91.19 174 LEU A N 1
ATOM 1378 C CA . LEU A 1 174 ? -31.764 0.525 36.276 1.00 91.19 174 LEU A CA 1
ATOM 1379 C C . LEU A 1 174 ? -31.327 -0.168 37.578 1.00 91.19 174 LEU A C 1
ATOM 1381 O O . LEU A 1 174 ? -32.043 -1.037 38.058 1.00 91.19 174 LEU A O 1
ATOM 1385 N N . GLU A 1 175 ? -30.164 0.193 38.131 1.00 90.25 175 GLU A N 1
ATOM 1386 C CA . GLU A 1 175 ? -29.532 -0.486 39.276 1.00 90.25 175 GLU A CA 1
ATOM 1387 C C . GLU A 1 175 ? -29.299 -1.994 39.043 1.00 90.25 175 GLU A C 1
ATOM 1389 O O . GLU A 1 175 ? -29.246 -2.798 39.973 1.00 90.25 175 GLU A O 1
ATOM 1394 N N . GLU A 1 176 ? -29.104 -2.381 37.781 1.00 89.12 176 GLU A N 1
ATOM 1395 C CA . GLU A 1 176 ? -28.873 -3.764 37.374 1.00 89.12 176 GLU A CA 1
ATOM 1396 C C . GLU A 1 176 ? -27.375 -4.066 37.222 1.00 89.12 176 GLU A C 1
ATOM 1398 O O . GLU A 1 176 ? -26.605 -3.223 36.744 1.00 89.12 176 GLU A O 1
ATOM 1403 N N . PRO A 1 177 ? -26.931 -5.291 37.557 1.00 86.25 177 PRO A N 1
ATOM 1404 C CA . PRO A 1 177 ? -25.567 -5.705 37.279 1.00 86.25 177 PRO A CA 1
ATOM 1405 C C . PRO A 1 177 ? -25.325 -5.762 35.768 1.00 86.25 177 PRO A C 1
ATOM 1407 O O . PRO A 1 177 ? -26.207 -6.116 34.984 1.00 86.25 177 PRO A O 1
ATOM 1410 N N . LEU A 1 178 ? -24.099 -5.446 35.354 1.00 86.25 178 LEU A N 1
ATOM 1411 C CA . LEU A 1 178 ? -23.711 -5.596 33.958 1.00 86.25 178 LEU A CA 1
ATOM 1412 C C . LEU A 1 178 ? -23.676 -7.068 33.537 1.00 86.25 178 LEU A C 1
ATOM 1414 O O . LEU A 1 178 ? -23.352 -7.935 34.355 1.00 86.25 178 LEU A O 1
ATOM 1418 N N . PRO A 1 179 ? -23.902 -7.352 32.242 1.00 86.94 179 PRO A N 1
ATOM 1419 C CA . PRO A 1 179 ? -23.739 -8.693 31.707 1.00 86.94 179 PRO A CA 1
ATOM 1420 C C . PRO A 1 179 ? -22.348 -9.258 32.013 1.00 86.94 179 PRO A C 1
ATOM 1422 O O . PRO A 1 179 ? -21.328 -8.565 31.885 1.00 86.94 179 PRO A O 1
ATOM 1425 N N . HIS A 1 180 ? -22.306 -10.535 32.390 1.00 87.19 180 HIS A N 1
ATOM 1426 C CA . HIS A 1 180 ? -21.057 -11.236 32.674 1.00 87.19 180 HIS A CA 1
ATOM 1427 C C . HIS A 1 180 ? -20.096 -11.161 31.473 1.00 87.19 180 HIS A C 1
ATOM 1429 O O . HIS A 1 180 ? -20.511 -11.282 30.323 1.00 87.19 180 HIS A O 1
ATOM 1435 N N . GLY A 1 181 ? -18.800 -10.961 31.735 1.00 85.94 181 GLY A N 1
ATOM 1436 C CA . GLY A 1 181 ? -17.763 -10.885 30.694 1.00 85.94 181 GLY A CA 1
ATOM 1437 C C . GLY A 1 181 ? -17.620 -9.520 30.006 1.00 85.94 181 GLY A C 1
ATOM 1438 O O . GLY A 1 181 ? -16.726 -9.350 29.181 1.00 85.94 181 GLY A O 1
ATOM 1439 N N . THR A 1 182 ? -18.432 -8.516 30.365 1.00 86.62 182 THR A N 1
ATOM 1440 C CA . THR A 1 182 ? -18.343 -7.159 29.785 1.00 86.62 182 THR A CA 1
ATOM 1441 C C . THR A 1 182 ? -16.945 -6.547 29.942 1.00 86.62 182 THR A C 1
ATOM 1443 O O . THR A 1 182 ? -16.374 -6.060 28.968 1.00 86.62 182 THR A O 1
ATOM 1446 N N . ASN A 1 183 ? -16.354 -6.628 31.138 1.00 84.25 183 ASN A N 1
ATOM 1447 C CA . ASN A 1 183 ? -15.030 -6.056 31.409 1.00 84.25 183 ASN A CA 1
ATOM 1448 C C . ASN A 1 183 ? -13.916 -6.761 30.623 1.00 84.25 183 ASN A C 1
ATOM 1450 O O . ASN A 1 183 ? -13.031 -6.101 30.084 1.00 84.25 183 ASN A O 1
ATOM 1454 N N . GLU A 1 184 ? -13.982 -8.090 30.518 1.00 88.00 184 GLU A N 1
ATOM 1455 C CA . GLU A 1 184 ? -13.030 -8.882 29.735 1.00 88.00 184 GLU A CA 1
ATOM 1456 C C . GLU A 1 184 ? -13.124 -8.530 28.247 1.00 88.00 184 GLU A C 1
ATOM 1458 O O . GLU A 1 184 ? -12.111 -8.306 27.585 1.00 88.00 184 GLU A O 1
ATOM 1463 N N . ARG A 1 185 ? -14.348 -8.384 27.726 1.00 89.94 185 ARG A N 1
ATOM 1464 C CA . ARG A 1 185 ? -14.561 -8.010 26.329 1.00 89.94 185 ARG A CA 1
ATOM 1465 C C . ARG A 1 185 ? -14.031 -6.614 26.024 1.00 89.94 185 ARG A C 1
ATOM 1467 O O . ARG A 1 185 ? -13.374 -6.443 25.001 1.00 89.94 185 ARG A O 1
ATOM 1474 N N . ILE A 1 186 ? -14.262 -5.645 26.910 1.00 87.69 186 ILE A N 1
ATOM 1475 C CA . ILE A 1 186 ? -13.686 -4.300 26.793 1.00 87.69 186 ILE A CA 1
ATOM 1476 C C . ILE A 1 186 ? -12.155 -4.378 26.801 1.00 87.69 186 ILE A C 1
ATOM 1478 O O . ILE A 1 186 ? -11.518 -3.762 25.953 1.00 87.69 186 ILE A O 1
ATOM 1482 N N . HIS A 1 187 ? -11.558 -5.158 27.703 1.00 87.56 187 HIS A N 1
ATOM 1483 C CA . HIS A 1 187 ? -10.104 -5.294 27.778 1.00 87.56 187 HIS A CA 1
ATOM 1484 C C . HIS A 1 187 ? -9.502 -5.886 26.495 1.00 87.56 187 HIS A C 1
ATOM 1486 O O . HIS A 1 187 ? -8.524 -5.352 25.975 1.00 87.56 187 HIS A O 1
ATOM 1492 N N . ASN A 1 188 ? -10.132 -6.919 25.929 1.00 89.88 188 ASN A N 1
ATOM 1493 C CA . ASN A 1 188 ? -9.714 -7.517 24.659 1.00 89.88 188 ASN A CA 1
ATOM 1494 C C . ASN A 1 188 ? -9.749 -6.496 23.511 1.00 89.88 188 ASN A C 1
ATOM 1496 O O . ASN A 1 188 ? -8.769 -6.362 22.783 1.00 89.88 188 ASN A O 1
ATOM 1500 N N . LEU A 1 189 ? -10.818 -5.696 23.421 1.00 91.12 189 LEU A N 1
ATOM 1501 C CA . LEU A 1 189 ? -10.925 -4.626 22.424 1.00 91.12 189 LEU A CA 1
ATOM 1502 C C . LEU A 1 189 ? -9.805 -3.581 22.555 1.00 91.12 189 LEU A C 1
ATOM 1504 O O . LEU A 1 189 ? -9.312 -3.068 21.551 1.00 91.12 189 LEU A O 1
ATOM 1508 N N . LEU A 1 190 ? -9.381 -3.259 23.780 1.00 87.81 190 LEU A N 1
ATOM 1509 C CA . LEU A 1 190 ? -8.287 -2.312 24.010 1.00 87.81 190 LEU A CA 1
ATOM 1510 C C . LEU A 1 190 ? -6.924 -2.893 23.633 1.00 87.81 190 LEU A C 1
ATOM 1512 O O . LEU A 1 190 ? -6.122 -2.200 23.003 1.00 87.81 190 LEU A O 1
ATOM 1516 N N . THR A 1 191 ? -6.678 -4.161 23.960 1.00 87.56 191 THR A N 1
ATOM 1517 C CA . THR A 1 191 ? -5.467 -4.875 23.537 1.00 87.56 191 THR A CA 1
ATOM 1518 C C . THR A 1 191 ? -5.356 -4.922 22.012 1.00 87.56 191 THR A C 1
ATOM 1520 O O . THR A 1 191 ? -4.284 -4.636 21.466 1.00 87.56 191 THR A O 1
ATOM 1523 N N . ASP A 1 192 ? -6.465 -5.179 21.315 1.00 87.06 192 ASP A N 1
ATOM 1524 C CA . ASP A 1 192 ? -6.515 -5.191 19.851 1.00 87.06 192 ASP A CA 1
ATOM 1525 C C . ASP A 1 192 ? -6.138 -3.823 19.263 1.00 87.06 192 ASP A C 1
ATOM 1527 O O . ASP A 1 192 ? -5.289 -3.736 18.370 1.00 87.06 192 ASP A O 1
ATOM 1531 N N . VAL A 1 193 ? -6.673 -2.729 19.817 1.00 89.38 193 VAL A N 1
ATOM 1532 C CA . VAL A 1 193 ? -6.349 -1.360 19.373 1.00 89.38 193 VAL A CA 1
ATOM 1533 C C . VAL A 1 193 ? -4.872 -1.021 19.585 1.00 89.38 193 VAL A C 1
ATOM 1535 O O . VAL A 1 193 ? -4.266 -0.362 18.736 1.00 89.38 193 VAL A O 1
ATOM 1538 N N . ILE A 1 194 ? -4.257 -1.469 20.684 1.00 87.50 194 ILE A N 1
ATOM 1539 C CA . ILE A 1 194 ? -2.822 -1.260 20.940 1.00 87.50 194 ILE A CA 1
ATOM 1540 C C . ILE A 1 194 ? -1.977 -1.971 19.875 1.00 87.50 194 ILE A C 1
ATOM 1542 O O . ILE A 1 194 ? -1.038 -1.375 19.333 1.00 87.50 194 ILE A O 1
ATOM 1546 N N . SER A 1 195 ? -2.329 -3.213 19.538 1.00 87.81 195 SER A N 1
ATOM 1547 C CA . SER A 1 195 ? -1.664 -3.985 18.485 1.00 87.81 195 SER A CA 1
ATOM 1548 C C . SER A 1 195 ? -1.804 -3.307 17.116 1.00 87.81 195 SER A C 1
ATOM 1550 O O . SER A 1 195 ? -0.807 -3.034 16.438 1.00 87.81 195 SER A O 1
ATOM 1552 N N . GLN A 1 196 ? -3.026 -2.913 16.750 1.00 88.94 196 GLN A N 1
ATOM 1553 C CA . GLN A 1 196 ? -3.316 -2.221 15.492 1.00 88.94 196 GLN A CA 1
ATOM 1554 C C . GLN A 1 196 ? -2.587 -0.875 15.397 1.00 88.94 196 GLN A C 1
ATOM 1556 O O . GLN A 1 196 ? -2.009 -0.555 14.358 1.00 88.94 196 GLN A O 1
ATOM 1561 N N . ARG A 1 197 ? -2.516 -0.101 16.490 1.00 91.62 197 ARG A N 1
ATOM 1562 C CA . ARG A 1 197 ? -1.750 1.156 16.557 1.00 91.62 197 ARG A CA 1
ATOM 1563 C C . ARG A 1 197 ? -0.282 0.945 16.201 1.00 91.62 197 ARG A C 1
ATOM 1565 O O . ARG A 1 197 ? 0.285 1.758 15.465 1.00 91.62 197 ARG A O 1
ATOM 1572 N N . LYS A 1 198 ? 0.343 -0.106 16.740 1.00 91.31 198 LYS A N 1
ATOM 1573 C CA . LYS A 1 198 ? 1.737 -0.440 16.429 1.00 91.31 198 LYS A CA 1
ATOM 1574 C C . LYS A 1 198 ? 1.887 -0.744 14.939 1.00 91.31 198 LYS A C 1
ATOM 1576 O O . LYS A 1 198 ? 2.727 -0.132 14.287 1.00 91.31 198 LYS A O 1
ATOM 1581 N N . HIS A 1 199 ? 0.999 -1.571 14.393 1.00 90.69 199 HIS A N 1
ATOM 1582 C CA . HIS A 1 199 ? 1.032 -1.950 12.982 1.00 90.69 199 HIS A CA 1
ATOM 1583 C C . HIS A 1 199 ? 0.878 -0.742 12.039 1.00 90.69 199 HIS A C 1
ATOM 1585 O O . HIS A 1 199 ? 1.660 -0.573 11.105 1.00 90.69 199 HIS A O 1
ATOM 1591 N N . ILE A 1 200 ? -0.049 0.175 12.341 1.00 92.00 200 ILE A N 1
ATOM 1592 C CA . ILE A 1 200 ? -0.232 1.429 11.588 1.00 92.00 200 ILE A CA 1
ATOM 1593 C C . ILE A 1 200 ? 1.031 2.304 11.639 1.00 92.00 200 ILE A C 1
ATOM 1595 O O . ILE A 1 200 ? 1.404 2.923 10.640 1.00 92.00 200 ILE A O 1
ATOM 1599 N N . SER A 1 201 ? 1.684 2.382 12.801 1.00 91.94 201 SER A N 1
ATOM 1600 C CA . SER A 1 201 ? 2.927 3.141 12.984 1.00 91.94 201 SER A CA 1
ATOM 1601 C C . SER A 1 201 ? 4.070 2.567 12.146 1.00 91.94 201 SER A C 1
ATOM 1603 O O . SER A 1 201 ? 4.809 3.327 11.516 1.00 91.94 201 SER A O 1
ATOM 1605 N N . ASP A 1 202 ? 4.185 1.242 12.096 1.00 91.31 202 ASP A N 1
ATOM 1606 C CA . ASP A 1 202 ? 5.227 0.551 11.339 1.00 91.31 202 ASP A CA 1
ATOM 1607 C C . ASP A 1 202 ? 5.029 0.744 9.827 1.00 91.31 202 ASP A C 1
ATOM 1609 O O . ASP A 1 202 ? 5.959 1.190 9.153 1.00 91.31 202 ASP A O 1
ATOM 1613 N N . ILE A 1 203 ? 3.799 0.584 9.315 1.00 89.19 203 ILE A N 1
ATOM 1614 C CA . ILE A 1 203 ? 3.466 0.882 7.907 1.00 89.19 203 ILE A CA 1
ATOM 1615 C C . ILE A 1 203 ? 3.759 2.353 7.576 1.00 89.19 203 ILE A C 1
ATOM 1617 O O . ILE A 1 203 ? 4.346 2.666 6.540 1.00 89.19 203 ILE A O 1
ATOM 1621 N N . LYS A 1 204 ? 3.394 3.291 8.462 1.00 91.75 204 LYS A N 1
ATOM 1622 C CA . LYS A 1 204 ? 3.675 4.722 8.258 1.00 91.75 204 LYS A CA 1
ATOM 1623 C C . LYS A 1 204 ? 5.178 4.992 8.137 1.00 91.75 204 LYS A C 1
ATOM 1625 O O . LYS A 1 204 ? 5.571 5.795 7.291 1.00 91.75 204 LYS A O 1
ATOM 1630 N N . LYS A 1 205 ? 6.007 4.374 8.985 1.00 91.12 205 LYS A N 1
ATOM 1631 C CA . LYS A 1 205 ? 7.471 4.533 8.948 1.00 91.12 205 LYS A CA 1
ATOM 1632 C C . LYS A 1 205 ? 8.062 3.971 7.661 1.00 91.12 205 LYS A C 1
ATOM 1634 O O . LYS A 1 205 ? 8.872 4.648 7.036 1.00 91.12 205 LYS A O 1
ATOM 1639 N N . ASP A 1 206 ? 7.625 2.786 7.254 1.00 87.75 206 ASP A N 1
ATOM 1640 C CA . ASP A 1 206 ? 8.070 2.129 6.023 1.00 87.75 206 ASP A CA 1
ATOM 1641 C C . ASP A 1 206 ? 7.786 3.002 4.784 1.00 87.75 206 ASP A C 1
ATOM 1643 O O . ASP A 1 206 ? 8.689 3.393 4.041 1.00 87.75 206 ASP A O 1
ATOM 1647 N N . VAL A 1 207 ? 6.548 3.491 4.669 1.00 86.81 207 VAL A N 1
ATOM 1648 C CA . VAL A 1 207 ? 6.109 4.408 3.603 1.00 86.81 207 VAL A CA 1
ATOM 1649 C C . VAL A 1 207 ? 6.838 5.761 3.654 1.00 86.81 207 VAL A C 1
ATOM 1651 O O . VAL A 1 207 ? 7.070 6.399 2.621 1.00 86.81 207 VAL A O 1
ATOM 1654 N N . ALA A 1 208 ? 7.198 6.247 4.845 1.00 86.12 208 ALA A N 1
ATOM 1655 C CA . ALA A 1 208 ? 7.936 7.497 5.012 1.00 86.12 208 ALA A CA 1
ATOM 1656 C C . ALA A 1 208 ? 9.411 7.375 4.602 1.00 86.12 208 ALA A C 1
ATOM 1658 O O . ALA A 1 208 ? 9.965 8.350 4.095 1.00 86.12 208 ALA A O 1
ATOM 1659 N N . ASN A 1 209 ? 10.024 6.205 4.764 1.00 83.38 209 ASN A N 1
ATOM 1660 C CA . ASN A 1 209 ? 11.440 5.981 4.469 1.00 83.38 209 ASN A CA 1
ATOM 1661 C C . ASN A 1 209 ? 11.712 5.644 2.995 1.00 83.38 209 ASN A C 1
ATOM 1663 O O . ASN A 1 209 ? 12.863 5.674 2.558 1.00 83.38 209 ASN A O 1
ATOM 1667 N N . TYR A 1 210 ? 10.671 5.371 2.207 1.00 76.50 210 TYR A N 1
ATOM 1668 C CA . TYR A 1 210 ? 10.826 5.027 0.798 1.00 76.50 210 TYR A CA 1
ATOM 1669 C C . TYR A 1 210 ? 11.299 6.221 -0.054 1.00 76.50 210 TYR A C 1
ATOM 1671 O O . TYR A 1 210 ? 10.678 7.296 -0.076 1.00 76.50 210 TYR A O 1
ATOM 1679 N N . LYS A 1 211 ? 12.401 6.031 -0.792 1.00 70.06 211 LYS A N 1
ATOM 1680 C CA . LYS A 1 211 ? 12.932 7.013 -1.751 1.00 70.06 211 LYS A CA 1
ATOM 1681 C C . LYS A 1 211 ? 12.211 6.876 -3.093 1.00 70.06 211 LYS A C 1
ATOM 1683 O O . LYS A 1 211 ? 12.114 5.783 -3.632 1.00 70.06 211 LYS A O 1
ATOM 1688 N N . LEU A 1 212 ? 11.714 7.994 -3.620 1.00 66.50 212 LEU A N 1
ATOM 1689 C CA . LEU A 1 212 ? 10.958 8.070 -4.883 1.00 66.50 212 LEU A CA 1
ATOM 1690 C C . LEU A 1 212 ? 11.829 8.540 -6.060 1.00 66.50 212 LEU A C 1
ATOM 1692 O O . LEU A 1 212 ? 11.326 9.102 -7.031 1.00 66.50 212 LEU A O 1
ATOM 1696 N N . GLU A 1 213 ? 13.146 8.387 -5.947 1.00 52.56 213 GLU A N 1
ATOM 1697 C CA . GLU A 1 213 ? 14.087 8.911 -6.932 1.00 52.56 213 GLU A CA 1
ATOM 1698 C C . GLU A 1 213 ? 13.999 8.098 -8.240 1.00 52.56 213 GLU A C 1
ATOM 1700 O O . GLU A 1 213 ? 14.197 6.887 -8.243 1.00 52.56 213 GLU A O 1
ATOM 1705 N N . ASN A 1 214 ? 13.739 8.792 -9.356 1.00 52.34 214 ASN A N 1
ATOM 1706 C CA . ASN A 1 214 ? 13.859 8.312 -10.743 1.00 52.34 214 ASN A CA 1
ATOM 1707 C C . ASN A 1 214 ? 12.810 7.315 -11.296 1.00 52.34 214 ASN A C 1
ATOM 1709 O O . ASN A 1 214 ? 13.097 6.651 -12.294 1.00 52.34 214 ASN A O 1
ATOM 1713 N N . GLU A 1 215 ? 11.582 7.249 -10.762 1.00 54.59 215 GLU A N 1
ATOM 1714 C CA . GLU A 1 215 ? 10.492 6.471 -11.397 1.00 54.59 215 GLU A CA 1
ATOM 1715 C C . GLU A 1 215 ? 9.598 7.313 -12.337 1.00 54.59 215 GLU A C 1
ATOM 1717 O O . GLU A 1 215 ? 9.097 8.380 -11.968 1.00 54.59 215 GLU A O 1
ATOM 1722 N N . ASP A 1 216 ? 9.336 6.817 -13.556 1.00 47.44 216 ASP A N 1
ATOM 1723 C CA . ASP A 1 216 ? 8.270 7.367 -14.408 1.00 47.44 216 ASP A CA 1
ATOM 1724 C C . ASP A 1 216 ? 6.911 7.121 -13.720 1.00 47.44 216 ASP A C 1
ATOM 1726 O O . ASP A 1 216 ? 6.591 5.999 -13.338 1.00 47.44 216 ASP A O 1
ATOM 1730 N N . GLY A 1 217 ? 6.100 8.171 -13.550 1.00 55.22 217 GLY A N 1
ATOM 1731 C CA . GLY A 1 217 ? 4.869 8.109 -12.743 1.00 55.22 217 GLY A CA 1
ATOM 1732 C C . GLY A 1 217 ? 5.035 8.586 -11.294 1.00 55.22 217 GLY A C 1
ATOM 1733 O O . GLY A 1 217 ? 4.084 8.491 -10.514 1.00 55.22 217 GLY A O 1
ATOM 1734 N N . ALA A 1 218 ? 6.192 9.171 -10.951 1.00 61.28 218 ALA A N 1
ATOM 1735 C CA . ALA A 1 218 ? 6.493 9.731 -9.632 1.00 61.28 218 ALA A CA 1
ATOM 1736 C C . ALA A 1 218 ? 5.346 10.565 -9.038 1.00 61.28 218 ALA A C 1
ATOM 1738 O O . ALA A 1 218 ? 5.030 10.396 -7.870 1.00 61.28 218 ALA A O 1
ATOM 1739 N N . ASN A 1 219 ? 4.657 11.404 -9.818 1.00 62.00 219 ASN A N 1
ATOM 1740 C CA . ASN A 1 219 ? 3.563 12.237 -9.298 1.00 62.00 219 ASN A CA 1
ATOM 1741 C C . ASN A 1 219 ? 2.384 11.424 -8.734 1.00 62.00 219 ASN A C 1
ATOM 1743 O O . ASN A 1 219 ? 1.853 11.774 -7.679 1.00 62.00 219 ASN A O 1
ATOM 1747 N N . LEU A 1 220 ? 1.991 10.331 -9.400 1.00 64.56 220 LEU A N 1
ATOM 1748 C CA . LEU A 1 220 ? 0.926 9.450 -8.913 1.00 64.56 220 LEU A CA 1
ATOM 1749 C C . LEU A 1 220 ? 1.373 8.731 -7.635 1.00 64.56 220 LEU A C 1
ATOM 1751 O O . LEU A 1 220 ? 0.637 8.711 -6.652 1.00 64.56 220 LEU A O 1
ATOM 1755 N N . LEU A 1 221 ? 2.596 8.198 -7.626 1.00 70.75 221 LEU A N 1
ATOM 1756 C CA . LEU A 1 221 ? 3.174 7.500 -6.473 1.00 70.75 221 LEU A CA 1
ATOM 1757 C C . LEU A 1 221 ? 3.364 8.435 -5.269 1.00 70.75 221 LEU A C 1
ATOM 1759 O O . LEU A 1 221 ? 3.056 8.059 -4.140 1.00 70.75 221 LEU A O 1
ATOM 1763 N N . ILE A 1 222 ? 3.780 9.683 -5.506 1.00 75.00 222 ILE A N 1
ATOM 1764 C CA . ILE A 1 222 ? 3.818 10.759 -4.507 1.00 75.00 222 ILE A CA 1
ATOM 1765 C C . ILE A 1 222 ? 2.410 11.017 -3.962 1.00 75.00 222 ILE A C 1
ATOM 1767 O O . ILE A 1 222 ? 2.245 11.151 -2.750 1.00 75.00 222 ILE A O 1
ATOM 1771 N N . GLY A 1 223 ? 1.399 11.074 -4.833 1.00 72.88 223 GLY A N 1
ATOM 1772 C CA . GLY A 1 223 ? -0.001 11.250 -4.448 1.00 72.88 223 GLY A CA 1
ATOM 1773 C C . GLY A 1 223 ? -0.503 10.127 -3.541 1.00 72.88 223 GLY A C 1
ATOM 1774 O O . GLY A 1 223 ? -0.974 10.397 -2.437 1.00 72.88 223 GLY A O 1
ATOM 1775 N N . VAL A 1 224 ? -0.326 8.870 -3.956 1.00 76.50 224 VAL A N 1
ATOM 1776 C CA . VAL A 1 224 ? -0.711 7.684 -3.170 1.00 76.50 224 VAL A CA 1
ATOM 1777 C C . VAL A 1 224 ? 0.019 7.663 -1.827 1.00 76.50 224 VAL A C 1
ATOM 1779 O O . VAL A 1 224 ? -0.618 7.502 -0.787 1.00 76.50 224 VAL A O 1
ATOM 1782 N N . ARG A 1 225 ? 1.334 7.913 -1.819 1.00 83.12 225 ARG A N 1
ATOM 1783 C CA . ARG A 1 225 ? 2.139 8.004 -0.594 1.00 83.12 225 ARG A CA 1
ATOM 1784 C C . ARG A 1 225 ? 1.624 9.089 0.350 1.00 83.12 225 ARG A C 1
ATOM 1786 O O . ARG A 1 225 ? 1.474 8.834 1.541 1.00 83.12 225 ARG A O 1
ATOM 1793 N N . ARG A 1 226 ? 1.350 10.298 -0.153 1.00 82.38 226 ARG A N 1
ATOM 1794 C CA . ARG A 1 226 ? 0.809 11.400 0.660 1.00 82.38 226 ARG A CA 1
ATOM 1795 C C . ARG A 1 226 ? -0.539 11.026 1.263 1.00 82.38 226 ARG A C 1
ATOM 1797 O O . ARG A 1 226 ? -0.707 11.191 2.467 1.00 82.38 226 ARG A O 1
ATOM 1804 N N . SER A 1 227 ? -1.458 10.482 0.467 1.00 81.81 227 SER A N 1
ATOM 1805 C CA . SER A 1 227 ? -2.763 10.028 0.959 1.00 81.81 227 SER A CA 1
ATOM 1806 C C . SER A 1 227 ? -2.624 8.954 2.035 1.00 81.81 227 SER A C 1
ATOM 1808 O O . SER A 1 227 ? -3.290 9.040 3.063 1.00 81.81 227 SER A O 1
ATOM 1810 N N . LEU A 1 228 ? -1.714 7.994 1.850 1.00 85.88 228 LEU A N 1
ATOM 1811 C CA . LEU A 1 228 ? -1.437 6.950 2.835 1.00 85.88 228 LEU A CA 1
ATOM 1812 C C . LEU A 1 228 ? -0.902 7.533 4.149 1.00 85.88 228 LEU A C 1
ATOM 1814 O O . LEU A 1 228 ? -1.423 7.231 5.217 1.00 85.88 228 LEU A O 1
ATOM 1818 N N . LEU A 1 229 ? 0.078 8.438 4.081 1.00 88.38 229 LEU A N 1
ATOM 1819 C CA . LEU A 1 229 ? 0.634 9.100 5.265 1.00 88.38 229 LEU A CA 1
ATOM 1820 C C . LEU A 1 229 ? -0.407 9.947 6.006 1.00 88.38 229 LEU A C 1
ATOM 1822 O O . LEU A 1 229 ? -0.419 9.955 7.242 1.00 88.38 229 LEU A O 1
ATOM 1826 N N . VAL A 1 230 ? -1.274 10.651 5.273 1.00 90.38 230 VAL A N 1
ATOM 1827 C CA . VAL A 1 230 ? -2.380 11.431 5.843 1.00 90.38 230 VAL A CA 1
ATOM 1828 C C . VAL A 1 230 ? -3.387 10.509 6.521 1.00 90.38 230 VAL A C 1
ATOM 1830 O O . VAL A 1 230 ? -3.760 10.777 7.661 1.00 90.38 230 VAL A O 1
ATOM 1833 N N . LEU A 1 231 ? -3.776 9.406 5.876 1.00 89.88 231 LEU A N 1
ATOM 1834 C CA . LEU A 1 231 ? -4.703 8.428 6.440 1.00 89.88 231 LEU A CA 1
ATOM 1835 C C . LEU A 1 231 ? -4.139 7.807 7.723 1.00 89.88 231 LEU A C 1
ATOM 1837 O O . LEU A 1 231 ? -4.776 7.909 8.771 1.00 89.88 231 LEU A O 1
ATOM 1841 N N . SER A 1 232 ? -2.915 7.273 7.694 1.00 90.31 232 SER A N 1
ATOM 1842 C CA . SER A 1 232 ? -2.264 6.697 8.880 1.00 90.31 232 SER A CA 1
ATOM 1843 C C . SER A 1 232 ? -2.142 7.716 10.017 1.00 90.31 232 SER A C 1
ATOM 1845 O O . SER A 1 232 ? -2.385 7.397 11.178 1.00 90.31 232 SER A O 1
ATOM 1847 N N . THR A 1 233 ? -1.810 8.970 9.698 1.00 91.00 233 THR A N 1
ATOM 1848 C CA . THR A 1 233 ? -1.744 10.067 10.680 1.00 91.00 233 THR A CA 1
ATOM 1849 C C . THR A 1 233 ? -3.133 10.387 11.244 1.00 91.00 233 THR A C 1
ATOM 1851 O O . THR A 1 233 ? -3.277 10.541 12.454 1.00 91.00 233 THR A O 1
ATOM 1854 N N . GLY A 1 234 ? -4.173 10.413 10.412 1.00 90.31 234 GLY A N 1
ATOM 1855 C CA . GLY A 1 234 ? -5.556 10.583 10.853 1.00 90.31 234 GLY A CA 1
ATOM 1856 C C . GLY A 1 234 ? -5.988 9.499 11.841 1.00 90.31 234 GLY A C 1
ATOM 1857 O O . GLY A 1 234 ? -6.557 9.810 12.884 1.00 90.31 234 GLY A O 1
ATOM 1858 N N . ILE A 1 235 ? -5.656 8.235 11.583 1.00 90.19 235 ILE A N 1
ATOM 1859 C CA . ILE A 1 235 ? -6.003 7.145 12.505 1.00 90.19 235 ILE A CA 1
ATOM 1860 C C . ILE A 1 235 ? -5.252 7.305 13.835 1.00 90.19 235 ILE A C 1
ATOM 1862 O O . ILE A 1 235 ? -5.878 7.298 14.896 1.00 90.19 235 ILE A O 1
ATOM 1866 N N . LEU A 1 236 ? -3.931 7.522 13.779 1.00 91.94 236 LEU A N 1
ATOM 1867 C CA . LEU A 1 236 ? -3.058 7.620 14.957 1.00 91.94 236 LEU A CA 1
ATOM 1868 C C . LEU A 1 236 ? -3.367 8.815 15.862 1.00 91.94 236 LEU A C 1
ATOM 1870 O O . LEU A 1 236 ? -3.259 8.685 17.078 1.00 91.94 236 LEU A O 1
ATOM 1874 N N . TYR A 1 237 ? -3.729 9.963 15.288 1.00 91.88 237 TYR A N 1
ATOM 1875 C CA . TYR A 1 237 ? -3.860 11.219 16.038 1.00 91.88 237 TYR A CA 1
ATOM 1876 C C . TYR A 1 237 ? -5.285 11.770 16.103 1.00 91.88 237 TYR A C 1
ATOM 1878 O O . TYR A 1 237 ? -5.507 12.780 16.764 1.00 91.88 237 TYR A O 1
ATOM 1886 N N . LYS A 1 238 ? -6.266 11.127 15.459 1.00 90.50 238 LYS A N 1
ATOM 1887 C CA . LYS A 1 238 ? -7.681 11.519 15.562 1.00 90.50 238 LYS A CA 1
ATOM 1888 C C . LYS A 1 238 ? -8.571 10.374 16.024 1.00 90.50 238 LYS A C 1
ATOM 1890 O O . LYS A 1 238 ? -9.360 10.572 16.939 1.00 90.50 238 LYS A O 1
ATOM 1895 N N . THR A 1 239 ? -8.466 9.192 15.419 1.00 89.44 239 THR A N 1
ATOM 1896 C CA . THR A 1 239 ? -9.354 8.067 15.764 1.00 89.44 239 THR A CA 1
ATOM 1897 C C . THR A 1 239 ? -8.940 7.396 17.071 1.00 89.44 239 THR A C 1
ATOM 1899 O O . THR A 1 239 ? -9.766 7.261 17.968 1.00 89.44 239 THR A O 1
ATOM 1902 N N . ILE A 1 240 ? -7.663 7.037 17.225 1.00 90.75 240 ILE A N 1
ATOM 1903 C CA . ILE A 1 240 ? -7.157 6.404 18.455 1.00 90.75 240 ILE A CA 1
ATOM 1904 C C . ILE A 1 240 ? -7.316 7.315 19.687 1.00 90.75 240 ILE A C 1
ATOM 1906 O O . ILE A 1 240 ? -7.777 6.829 20.716 1.00 90.75 240 ILE A O 1
ATOM 1910 N N . PRO A 1 241 ? -7.036 8.632 19.626 1.00 91.50 241 PRO A N 1
ATOM 1911 C CA . PRO A 1 241 ? -7.298 9.511 20.766 1.00 91.50 241 PRO A CA 1
ATOM 1912 C C . PRO A 1 241 ? -8.765 9.534 21.212 1.00 91.50 241 PRO A C 1
ATOM 1914 O O . PRO A 1 241 ? -9.021 9.519 22.409 1.00 91.50 241 PRO A O 1
ATOM 1917 N N . LYS A 1 242 ? -9.733 9.443 20.288 1.00 91.12 242 LYS A N 1
ATOM 1918 C CA . LYS A 1 242 ? -11.154 9.307 20.659 1.00 91.12 242 LYS A CA 1
ATOM 1919 C C . LYS A 1 242 ? -11.451 8.016 21.421 1.00 91.12 242 LYS A C 1
ATOM 1921 O O . LYS A 1 242 ? -12.331 8.004 22.277 1.00 91.12 242 LYS A O 1
ATOM 1926 N N . ILE A 1 243 ? -10.739 6.931 21.111 1.00 90.12 243 ILE A N 1
ATOM 1927 C CA . ILE A 1 243 ? -10.833 5.688 21.885 1.00 90.12 243 ILE A CA 1
ATOM 1928 C C . ILE A 1 243 ? -10.333 5.937 23.310 1.00 90.12 243 ILE A C 1
ATOM 1930 O O . ILE A 1 243 ? -11.013 5.549 24.255 1.00 90.12 243 ILE A O 1
ATOM 1934 N N . ASN A 1 244 ? -9.219 6.654 23.484 1.00 86.81 244 ASN A N 1
ATOM 1935 C CA . ASN A 1 244 ? -8.705 7.002 24.814 1.00 86.81 244 ASN A CA 1
ATOM 1936 C C . ASN A 1 244 ? -9.704 7.845 25.629 1.00 86.81 244 ASN A C 1
ATOM 1938 O O . ASN A 1 244 ? -9.871 7.601 26.823 1.00 86.81 244 ASN A O 1
ATOM 1942 N N . ASP A 1 245 ? -10.413 8.782 24.994 1.00 89.44 245 ASP A N 1
ATOM 1943 C CA . ASP A 1 245 ? -11.459 9.577 25.657 1.00 89.44 245 ASP A CA 1
ATOM 1944 C C . ASP A 1 245 ? -12.611 8.691 26.173 1.00 89.44 245 ASP A C 1
ATOM 1946 O O . ASP A 1 245 ? -13.127 8.875 27.284 1.00 89.44 245 ASP A O 1
ATOM 1950 N N . ILE A 1 246 ? -13.000 7.681 25.388 1.00 88.56 246 ILE A N 1
ATOM 1951 C CA . ILE A 1 246 ? -14.016 6.697 25.783 1.00 88.56 246 ILE A CA 1
ATOM 1952 C C . ILE A 1 246 ? -13.503 5.796 26.902 1.00 88.56 246 ILE A C 1
ATOM 1954 O O . ILE A 1 246 ? -14.237 5.555 27.858 1.00 88.56 246 ILE A O 1
ATOM 1958 N N . VAL A 1 247 ? -12.251 5.344 26.834 1.00 85.75 247 VAL A N 1
ATOM 1959 C CA . VAL A 1 247 ? -11.620 4.568 27.913 1.00 85.75 247 VAL A CA 1
ATOM 1960 C C . VAL A 1 247 ? -11.666 5.350 29.215 1.00 85.75 247 VAL A C 1
ATOM 1962 O O . VAL A 1 247 ? -12.141 4.832 30.217 1.00 85.75 247 VAL A O 1
ATOM 1965 N N . HIS A 1 248 ? -11.281 6.625 29.194 1.00 85.94 248 HIS A N 1
ATOM 1966 C CA . HIS A 1 248 ? -11.349 7.484 30.372 1.00 85.94 248 HIS A CA 1
ATOM 1967 C C . HIS A 1 248 ? -12.782 7.615 30.921 1.00 85.94 248 HIS A C 1
ATOM 1969 O O . HIS A 1 248 ? -12.994 7.662 32.134 1.00 85.94 248 HIS A O 1
ATOM 1975 N N . THR A 1 249 ? -13.784 7.620 30.041 1.00 87.56 249 THR A N 1
ATOM 1976 C CA . THR A 1 249 ? -15.202 7.617 30.431 1.00 87.56 249 THR A CA 1
ATOM 1977 C C . THR A 1 249 ? -15.602 6.296 31.089 1.00 87.56 249 THR A C 1
ATOM 1979 O O . THR A 1 249 ? -16.226 6.306 32.147 1.00 87.56 249 THR A O 1
ATOM 1982 N N . LEU A 1 250 ? -15.199 5.158 30.523 1.00 84.81 250 LEU A N 1
ATOM 1983 C CA . LEU A 1 250 ? -15.452 3.829 31.086 1.00 84.81 250 LEU A CA 1
ATOM 1984 C C . LEU A 1 250 ? -14.741 3.627 32.437 1.00 84.81 250 LEU A C 1
ATOM 1986 O O . LEU A 1 250 ? -15.320 3.041 33.352 1.00 84.81 250 LEU A O 1
ATOM 1990 N N . THR A 1 251 ? -13.538 4.181 32.610 1.00 84.56 251 THR A N 1
ATOM 1991 C CA . THR A 1 251 ? -12.817 4.204 33.894 1.00 84.56 251 THR A CA 1
ATOM 1992 C C . THR A 1 251 ? -13.573 5.018 34.943 1.00 84.56 251 THR A C 1
ATOM 1994 O O . THR A 1 251 ? -13.749 4.555 36.067 1.00 84.56 251 THR A O 1
ATOM 1997 N N . LYS A 1 252 ? -14.105 6.198 34.584 1.00 83.69 252 LYS A N 1
ATOM 1998 C CA . LYS A 1 252 ? -14.964 7.003 35.478 1.00 83.69 252 LYS A CA 1
ATOM 1999 C C . LYS A 1 252 ? -16.255 6.288 35.881 1.00 83.69 252 LYS A C 1
ATOM 2001 O O . LYS A 1 252 ? -16.799 6.565 36.946 1.00 83.69 252 LYS A O 1
ATOM 2006 N N . LEU A 1 253 ? -16.747 5.386 35.037 1.00 79.06 253 LEU A N 1
ATOM 2007 C CA . LEU A 1 253 ? -17.901 4.538 35.330 1.00 79.06 253 LEU A CA 1
ATOM 2008 C C . LEU A 1 253 ? -17.543 3.310 36.190 1.00 79.06 253 LEU A C 1
ATOM 2010 O O . LEU A 1 253 ? -18.447 2.573 36.569 1.00 79.06 253 LEU A O 1
ATOM 2014 N N . GLY A 1 254 ? -16.265 3.113 36.541 1.00 71.44 254 GLY A N 1
ATOM 2015 C CA . GLY A 1 254 ? -15.805 2.081 37.478 1.00 71.44 254 GLY A CA 1
ATOM 2016 C C . GLY A 1 254 ? -15.569 0.698 36.863 1.00 71.44 254 GLY A C 1
ATOM 2017 O O . GLY A 1 254 ? -15.483 -0.283 37.595 1.00 71.44 254 GLY A O 1
ATOM 2018 N N . LEU A 1 255 ? -15.478 0.600 35.535 1.00 67.56 255 LEU A N 1
ATOM 2019 C CA . LEU A 1 255 ? -15.510 -0.684 34.810 1.00 67.56 255 LEU A CA 1
ATOM 2020 C C . LEU A 1 255 ? -14.145 -1.221 34.424 1.00 67.56 255 LEU A C 1
ATOM 2022 O O . LEU A 1 255 ? -13.948 -2.424 34.275 1.00 67.56 255 LEU A O 1
ATOM 2026 N N . ILE A 1 256 ? -13.200 -0.310 34.255 1.00 65.12 256 ILE A N 1
ATOM 2027 C CA . ILE A 1 256 ? -11.837 -0.623 33.872 1.00 65.12 256 ILE A CA 1
ATOM 2028 C C . ILE A 1 256 ? -10.950 0.003 34.935 1.00 65.12 256 ILE A C 1
ATOM 2030 O O . ILE A 1 256 ? -11.102 1.182 35.260 1.00 65.12 256 ILE A O 1
ATOM 2034 N N . LYS A 1 257 ? -10.032 -0.781 35.499 1.00 58.75 257 LYS A N 1
ATOM 2035 C CA . LYS A 1 257 ? -8.926 -0.200 36.261 1.00 58.75 257 LYS A CA 1
ATOM 2036 C C . LYS A 1 257 ? -8.003 0.522 35.271 1.00 58.75 257 LYS A C 1
ATOM 2038 O O . LYS A 1 257 ? -7.862 0.033 34.149 1.00 58.75 257 LYS A O 1
ATOM 2043 N N . PRO A 1 258 ? -7.404 1.667 35.639 1.00 56.50 258 PRO A N 1
ATOM 2044 C CA . PRO A 1 258 ? -6.395 2.291 34.791 1.00 56.50 258 PRO A CA 1
ATOM 2045 C C . PRO A 1 258 ? -5.306 1.256 34.471 1.00 56.50 258 PRO A C 1
ATOM 2047 O O . PRO A 1 258 ? -4.804 0.601 35.387 1.00 56.50 258 PRO A O 1
ATOM 2050 N N . MET A 1 259 ? -5.035 1.067 33.175 1.00 54.62 259 MET A N 1
ATOM 2051 C CA . MET A 1 259 ? -3.877 0.306 32.691 1.00 54.62 259 MET A CA 1
ATOM 2052 C C . MET A 1 259 ? -2.612 1.142 32.824 1.00 54.62 259 MET A C 1
ATOM 2054 O O . MET A 1 259 ? -2.705 2.372 32.597 1.00 54.62 259 MET A O 1
#

Sequence (259 aa):
MLTYIIFDNLTDEFISFRASQRARSPPRKQRIKHAIKQQYYEDVRRLLTIAPVDEQATTCAKCQGPLSLAFWLRIGASTFACQLCNDTCCGNCRRNVLLAPGNNTNSQLNSVMCKECGDYVTKLRSYILDEPPSSLFTHLTGSFKQILDLYQDVNAVLLQLQGYVKLCSIHRQLEEPLPHGTNERIHNLLTDVISQRKHISDIKKDVANYKLENEDGANLLIGVRRSLLVLSTGILYKTIPKINDIVHTLTKLGLIKPM

Secondary structure (DSSP, 8-state):
-----------GGGHHHHHHHHHHS--HHHHHHHHHHTT-HHHHHHHTS-PPP-TT--B-TTT--B--HHHHTTT---EEE-TTT--EEEGGGEEEEEEE---SSS--EEEEEEHHHHHHHHHHHHHHS---S-HHHHHHHHHHHHHHHHHHHHHHHHHHHHHHHHHHHHHHHHTPPPPTTHHHHHHHHHHHHHHHHHHHHHHHHHHHH---TT-TTHHHHHHHHHHHHHHHHHIIIIIHHHHHHHHHHHHHTTSS---

Organism: Babesia divergens (NCBI:txid32595)

pLDDT: mean 71.65, std 17.45, range [22.66, 93.19]

InterPro domains:
  IPR011011 Zinc finger, FYVE/PHD-type [SSF57903] (12-119)

Foldseek 3Di:
DDDDDDDPPDDPPPPVVVVVVVVVDPDLVVVLVVCVLVVVVVSNVVSLPDLDADPPDQAAPPPRHGPDPVVCVVPVWDWGQASPPSTIHIRVQWDWAFPAPADPVGHTDIGIHGNVVNQVSLVVCCVNVVDPSDPLVVLLVVLVVLLVVLLVLLVVLLVVLVVLLVQLVVCVVVVHDDPPCSLVVNVVSVVSNVVSLVVLVVSLVVLVPDDLPDDDVSVVSVVSSVVSNVSSCCCNPPSVVSVVVSVVSCVVSVRDDDD